Protein AF-A0A1M5NNN6-F1 (afdb_monomer_lite)

Radius of gyration: 29.21 Å; chains: 1; bounding box: 70×66×60 Å

Foldseek 3Di:
DALCVVQVKDWDFDADPNATETAIDRPPVLLLLPLDLVVLVLVLVCLVCLVVVNCPSQVVPQFSDDPVWTWGQDNQAIFTADPVNPDRPDGHHSVSVSSVSVVSSVSSVDDPPDDHDHDYPNDPPDPVVVVVVLVPDDPVVVVVVLVVLLVPQLVVLVVQLVVLVVQLVVLCCCLQAVLLQVLPVVCLQVSLLVSLVSNLVSVVSNVQSPVCSDSVNCVPPNHRDDDPVVSCVVRVVSSVVSSCSSSVCNVVGPDPPVVVVVVVVVVVVVVPD

Structure (mmCIF, N/CA/C/O backbone):
data_AF-A0A1M5NNN6-F1
#
_entry.id   AF-A0A1M5NNN6-F1
#
loop_
_atom_site.group_PDB
_atom_site.id
_atom_site.type_symbol
_atom_site.label_atom_id
_atom_site.label_alt_id
_atom_site.label_comp_id
_atom_site.label_asym_id
_atom_site.label_entity_id
_atom_site.label_seq_id
_atom_site.pdbx_PDB_ins_code
_atom_site.Cartn_x
_atom_site.Cartn_y
_atom_site.Cartn_z
_atom_site.occupancy
_atom_site.B_iso_or_equiv
_atom_site.auth_seq_id
_atom_site.auth_comp_id
_atom_site.auth_asym_id
_atom_site.auth_atom_id
_atom_site.pdbx_PDB_model_num
ATOM 1 N N . MET A 1 1 ? -38.128 14.223 13.883 1.00 54.50 1 MET A N 1
ATOM 2 C CA . MET A 1 1 ? -37.490 12.996 13.354 1.00 54.50 1 MET A CA 1
ATOM 3 C C . MET A 1 1 ? -36.000 13.297 13.308 1.00 54.50 1 MET A C 1
ATOM 5 O O . MET A 1 1 ? -35.682 14.389 12.871 1.00 54.50 1 MET A O 1
ATOM 9 N N . ASN A 1 2 ? -35.126 12.452 13.864 1.00 79.94 2 ASN A N 1
ATOM 10 C CA . ASN A 1 2 ? -33.679 12.744 13.928 1.00 79.94 2 ASN A CA 1
ATOM 11 C C . ASN A 1 2 ? -33.081 12.715 12.502 1.00 79.94 2 ASN A C 1
ATOM 13 O O . ASN A 1 2 ? -33.494 11.858 11.714 1.00 79.94 2 ASN A O 1
ATOM 17 N N . THR A 1 3 ? -32.133 13.605 12.182 1.00 84.50 3 THR A N 1
ATOM 18 C CA . THR A 1 3 ? -31.412 13.675 10.893 1.00 84.50 3 THR A CA 1
ATOM 19 C C . THR A 1 3 ? -30.941 12.306 10.397 1.00 84.50 3 THR A C 1
ATOM 21 O O . THR A 1 3 ? -31.118 11.966 9.228 1.00 84.50 3 THR A O 1
ATOM 24 N N . ILE A 1 4 ? -30.432 11.459 11.298 1.00 85.75 4 ILE A N 1
ATOM 25 C CA . ILE A 1 4 ? -29.978 10.094 10.979 1.00 85.75 4 ILE A CA 1
ATOM 26 C C . ILE A 1 4 ? -31.115 9.263 10.359 1.00 85.75 4 ILE A C 1
ATOM 28 O O . ILE A 1 4 ? -30.913 8.551 9.378 1.00 85.75 4 ILE A O 1
ATOM 32 N N . GLN A 1 5 ? -32.333 9.372 10.894 1.00 82.81 5 GLN A N 1
ATOM 33 C CA . GLN A 1 5 ? -33.504 8.663 10.368 1.00 82.81 5 GLN A CA 1
ATOM 34 C C . GLN A 1 5 ? -34.006 9.282 9.062 1.00 82.81 5 GLN A C 1
ATOM 36 O O . GLN A 1 5 ? -34.406 8.548 8.162 1.00 82.81 5 GLN A O 1
ATOM 41 N N . GLN A 1 6 ? -33.981 10.614 8.950 1.00 86.50 6 GLN A N 1
ATOM 42 C CA . GLN A 1 6 ? -34.407 11.334 7.745 1.00 86.50 6 GLN A CA 1
ATOM 43 C C . GLN A 1 6 ? -33.533 10.989 6.536 1.00 86.50 6 GLN A C 1
ATOM 45 O O . GLN A 1 6 ? -34.063 10.733 5.459 1.00 86.50 6 GLN A O 1
ATOM 50 N N . ARG A 1 7 ? -32.214 10.895 6.735 1.00 84.62 7 ARG A N 1
ATOM 51 C CA . ARG A 1 7 ? -31.244 10.526 5.693 1.00 84.62 7 ARG A CA 1
ATOM 52 C C . ARG A 1 7 ? -31.042 9.015 5.532 1.00 84.62 7 ARG A C 1
ATOM 54 O O . ARG A 1 7 ? -30.187 8.594 4.761 1.00 84.62 7 ARG A O 1
ATOM 61 N N . ASN A 1 8 ? -31.820 8.182 6.235 1.00 88.31 8 ASN A N 1
ATOM 62 C CA . ASN A 1 8 ? -31.676 6.717 6.231 1.00 88.31 8 ASN A CA 1
ATOM 63 C C . ASN A 1 8 ? -30.230 6.259 6.538 1.00 88.31 8 ASN A C 1
ATOM 65 O O . ASN A 1 8 ? -29.741 5.260 6.001 1.00 88.31 8 ASN A O 1
ATOM 69 N N . ILE A 1 9 ? -29.547 7.000 7.414 1.00 89.38 9 ILE A N 1
ATOM 70 C CA . ILE A 1 9 ? -28.195 6.690 7.861 1.00 89.38 9 ILE A CA 1
ATOM 71 C C . ILE A 1 9 ? -28.261 5.534 8.855 1.00 89.38 9 ILE A C 1
ATOM 73 O O . ILE A 1 9 ? -29.100 5.506 9.760 1.00 89.38 9 ILE A O 1
ATOM 77 N N . LYS A 1 10 ? -27.363 4.560 8.698 1.00 89.12 10 LYS A N 1
ATOM 78 C CA . LYS A 1 10 ? -27.260 3.413 9.609 1.00 89.12 10 LYS A CA 1
ATOM 79 C C . LYS A 1 10 ? -25.826 3.225 10.054 1.00 89.12 10 LYS A C 1
ATOM 81 O O . LYS A 1 10 ? -24.938 3.081 9.220 1.00 89.12 10 LYS A O 1
ATOM 86 N N . PHE A 1 11 ? -25.629 3.155 11.364 1.00 88.50 11 PHE A N 1
ATOM 87 C CA . PHE A 1 11 ? -24.367 2.746 11.962 1.00 88.50 11 PHE A CA 1
ATOM 88 C C . PHE A 1 11 ? -24.428 1.259 12.289 1.00 88.50 11 PHE A C 1
ATOM 90 O O . PHE A 1 11 ? -25.344 0.798 12.973 1.00 88.50 11 PHE A O 1
ATOM 97 N N . ILE A 1 12 ? -23.482 0.494 11.758 1.00 86.44 12 ILE A N 1
ATOM 98 C CA . ILE A 1 12 ? -23.486 -0.964 11.839 1.00 86.44 12 ILE A CA 1
ATOM 99 C C . ILE A 1 12 ? -22.129 -1.484 12.297 1.00 86.44 12 ILE A C 1
ATOM 101 O O . ILE A 1 12 ? -21.076 -0.987 11.901 1.00 86.44 12 ILE A O 1
ATOM 105 N N . ASN A 1 13 ? -22.164 -2.524 13.128 1.00 82.25 13 ASN A N 1
ATOM 106 C CA . ASN A 1 13 ? -21.000 -3.356 13.400 1.00 82.25 13 ASN A CA 1
ATOM 107 C C . ASN A 1 13 ? -21.024 -4.513 12.392 1.00 82.25 13 ASN A C 1
ATOM 109 O O . ASN A 1 13 ? -21.935 -5.341 12.425 1.00 82.25 13 ASN A O 1
ATOM 113 N N . LYS A 1 14 ? -20.052 -4.573 11.485 1.00 78.81 14 LYS A N 1
ATOM 114 C CA . LYS A 1 14 ? -19.919 -5.625 10.476 1.00 78.81 14 LYS A CA 1
ATOM 115 C C . LYS A 1 14 ? -18.807 -6.588 10.867 1.00 78.81 14 LYS A C 1
ATOM 117 O O . LYS A 1 14 ? -17.696 -6.159 11.152 1.00 78.81 14 LYS A O 1
ATOM 122 N N . ILE A 1 15 ? -19.094 -7.886 10.851 1.00 74.25 15 ILE A N 1
ATOM 123 C CA . ILE A 1 15 ? -18.091 -8.921 11.119 1.00 74.25 15 ILE A CA 1
ATOM 124 C C . ILE A 1 15 ? -17.515 -9.397 9.785 1.00 74.25 15 ILE A C 1
ATOM 126 O O . ILE A 1 15 ? -18.262 -9.882 8.936 1.00 74.25 15 ILE A O 1
ATOM 130 N N . ILE A 1 16 ? -16.205 -9.247 9.590 1.00 69.38 16 ILE A N 1
ATOM 131 C CA . ILE A 1 16 ? -15.472 -9.721 8.405 1.00 69.38 16 ILE A CA 1
ATOM 132 C C . ILE A 1 16 ? -14.237 -10.463 8.904 1.00 69.38 16 ILE A C 1
ATOM 134 O O . ILE A 1 16 ? -13.478 -9.916 9.701 1.00 69.38 16 ILE A O 1
ATOM 138 N N . ASP A 1 17 ? -14.064 -11.716 8.483 1.00 70.81 17 ASP A N 1
ATOM 139 C CA . ASP A 1 17 ? -12.932 -12.568 8.878 1.00 70.81 17 ASP A CA 1
ATOM 140 C C . ASP A 1 17 ? -12.694 -12.614 10.402 1.00 70.81 17 ASP A C 1
ATOM 142 O O . ASP A 1 17 ? -11.565 -12.550 10.883 1.00 70.81 17 ASP A O 1
ATOM 146 N N . GLY A 1 18 ? -13.781 -12.672 11.183 1.00 64.50 18 GLY A N 1
ATOM 147 C CA . GLY A 1 18 ? -13.734 -12.714 12.651 1.00 64.50 18 GLY A CA 1
ATOM 148 C C . GLY A 1 18 ? -13.434 -11.373 13.335 1.00 64.50 18 GLY A C 1
ATOM 149 O O . GLY A 1 18 ? -13.412 -11.312 14.562 1.00 64.50 18 GLY A O 1
ATOM 150 N N . LYS A 1 19 ? -13.249 -10.289 12.577 1.00 65.38 19 LYS A N 1
ATOM 151 C CA . LYS A 1 19 ? -13.020 -8.933 13.096 1.00 65.38 19 LYS A CA 1
ATOM 152 C C . LYS A 1 19 ? -14.285 -8.091 13.012 1.00 65.38 19 LYS A C 1
ATOM 154 O O . LYS A 1 19 ? -15.042 -8.204 12.051 1.00 65.38 19 LYS A O 1
ATOM 159 N N . ILE A 1 20 ? -14.494 -7.228 14.005 1.00 70.25 20 ILE A N 1
ATOM 160 C CA . ILE A 1 20 ? -15.637 -6.312 14.054 1.00 70.25 20 ILE A CA 1
ATOM 161 C C . ILE A 1 20 ? -15.217 -4.950 13.513 1.00 70.25 20 ILE A C 1
ATOM 163 O O . ILE A 1 20 ? -14.319 -4.312 14.061 1.00 70.25 20 ILE A O 1
ATOM 167 N N . TYR A 1 21 ? -15.921 -4.502 12.481 1.00 79.62 21 TYR A N 1
ATOM 168 C CA . TYR A 1 21 ? -15.755 -3.208 11.842 1.00 79.62 21 TYR A CA 1
ATOM 169 C C . TYR A 1 21 ? -16.945 -2.306 12.122 1.00 79.62 21 TYR A C 1
ATOM 171 O O . TYR A 1 21 ? -18.089 -2.707 11.925 1.00 79.62 21 TYR A O 1
ATOM 179 N N . LYS A 1 22 ? -16.681 -1.071 12.544 1.00 83.69 22 LYS A N 1
ATOM 180 C CA . LYS A 1 22 ? -17.700 -0.022 12.615 1.00 83.69 22 LYS A CA 1
ATOM 181 C C . LYS A 1 22 ? -17.819 0.636 11.249 1.00 83.69 22 LYS A C 1
ATOM 183 O O . LYS A 1 22 ? -16.820 1.093 10.705 1.00 83.69 22 LYS A O 1
ATOM 188 N N . MET A 1 23 ? -19.024 0.649 10.694 1.00 84.81 23 MET A N 1
ATOM 189 C CA . MET A 1 23 ? -19.316 1.229 9.385 1.00 84.81 23 MET A CA 1
ATOM 190 C C . MET A 1 23 ? -20.559 2.105 9.467 1.00 84.81 23 MET A C 1
ATOM 192 O O . MET A 1 23 ? -21.438 1.875 10.302 1.00 84.81 23 MET A O 1
ATOM 196 N N . ALA A 1 24 ? -20.640 3.071 8.562 1.00 85.50 24 ALA A N 1
ATOM 197 C CA . ALA A 1 24 ? -21.830 3.865 8.338 1.00 85.50 24 ALA A CA 1
ATOM 198 C C . ALA A 1 24 ? -22.346 3.618 6.913 1.00 85.50 24 ALA A C 1
ATOM 200 O O . ALA A 1 24 ? -21.584 3.307 6.006 1.00 85.50 24 ALA A O 1
ATOM 201 N N . THR A 1 25 ? -23.653 3.707 6.699 1.00 84.44 25 THR A N 1
ATOM 202 C CA . THR A 1 25 ? -24.252 3.692 5.355 1.00 84.44 25 THR A CA 1
ATOM 203 C C . THR A 1 25 ? -25.201 4.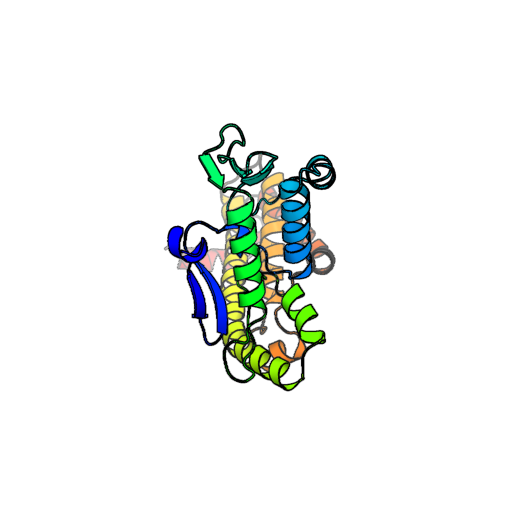868 5.205 1.00 84.44 25 THR A C 1
ATOM 205 O O . THR A 1 25 ? -25.725 5.327 6.216 1.00 84.44 25 THR A O 1
ATOM 208 N N . GLY A 1 26 ? -25.496 5.277 3.968 1.00 81.25 26 GLY A N 1
ATOM 209 C CA . GLY A 1 26 ? -26.465 6.344 3.681 1.00 81.25 26 GLY A CA 1
ATOM 210 C C . GLY A 1 26 ? -25.846 7.632 3.133 1.00 81.25 26 GLY A C 1
ATOM 211 O O . GLY A 1 26 ? -26.314 8.704 3.486 1.00 81.25 26 GLY A O 1
ATOM 212 N N . GLY A 1 27 ? -24.796 7.529 2.304 1.00 74.25 27 GLY A N 1
ATOM 213 C CA . GLY A 1 27 ? -24.221 8.690 1.606 1.00 74.25 27 GLY A CA 1
ATOM 214 C C . GLY A 1 27 ? -23.403 9.626 2.498 1.00 74.25 27 GLY A C 1
ATOM 215 O O . GLY A 1 27 ? -23.468 10.833 2.341 1.00 74.25 27 GLY A O 1
ATOM 216 N N . ILE A 1 28 ? -22.682 9.071 3.475 1.00 80.81 28 ILE A N 1
ATOM 217 C CA . ILE A 1 28 ? -21.820 9.829 4.398 1.00 80.81 28 ILE A CA 1
ATOM 218 C C . ILE A 1 28 ? -20.397 9.258 4.406 1.00 80.81 28 ILE A C 1
ATOM 220 O O . ILE A 1 28 ? -19.797 9.052 5.463 1.00 80.81 28 ILE A O 1
ATOM 224 N N . GLY A 1 29 ? -19.890 8.922 3.214 1.00 77.25 29 GLY A N 1
ATOM 225 C CA . GLY A 1 29 ? -18.593 8.261 3.035 1.00 77.25 29 GLY A CA 1
ATOM 226 C C . GLY A 1 29 ? -17.444 9.091 3.604 1.00 77.25 29 GLY A C 1
ATOM 227 O O . GLY A 1 29 ? -16.596 8.550 4.319 1.00 77.25 29 GLY A O 1
ATOM 228 N N . HIS A 1 30 ? -17.483 10.410 3.393 1.00 79.12 30 HIS A N 1
ATOM 229 C CA . HIS A 1 30 ? -16.528 11.339 3.995 1.00 79.12 30 HIS A CA 1
ATOM 230 C C . HIS A 1 30 ? -16.521 11.291 5.524 1.00 79.12 30 HIS A C 1
ATOM 232 O O . HIS A 1 30 ? -15.465 11.077 6.117 1.00 79.12 30 HIS A O 1
ATOM 238 N N . ILE A 1 31 ? -17.686 11.358 6.175 1.00 85.81 31 ILE A N 1
ATOM 239 C CA . ILE A 1 31 ? -17.782 11.283 7.643 1.00 85.81 31 ILE A CA 1
ATOM 240 C C . ILE A 1 31 ? -17.283 9.934 8.170 1.00 85.81 31 ILE A C 1
ATOM 242 O O . ILE A 1 31 ? -16.555 9.887 9.160 1.00 85.81 31 ILE A O 1
ATOM 246 N N . GLN A 1 32 ? -17.639 8.832 7.502 1.00 85.44 32 GLN A N 1
ATOM 247 C CA . GLN A 1 32 ? -17.215 7.487 7.905 1.00 85.44 32 GLN A CA 1
ATOM 248 C C . GLN A 1 32 ? -15.687 7.343 7.928 1.00 85.44 32 GLN A C 1
ATOM 250 O O . GLN A 1 32 ? -15.154 6.586 8.744 1.00 85.44 32 GLN A O 1
ATOM 255 N N . SER A 1 33 ? -14.985 8.041 7.031 1.00 82.56 33 SER A N 1
ATOM 256 C CA . SER A 1 33 ? -13.523 7.996 6.951 1.00 82.56 33 SER A CA 1
ATOM 257 C C . SER A 1 33 ? -12.829 8.666 8.141 1.00 82.56 33 SER A C 1
ATOM 259 O O . SER A 1 33 ? -11.671 8.363 8.422 1.00 82.56 33 SER A O 1
ATOM 261 N N . ILE A 1 34 ? -13.543 9.514 8.888 1.00 86.06 34 ILE A N 1
ATOM 262 C CA . ILE A 1 34 ? -13.018 10.203 10.063 1.00 86.06 34 ILE A CA 1
ATOM 263 C C . ILE A 1 34 ? -13.170 9.276 11.267 1.00 86.06 34 ILE A C 1
ATOM 265 O O . ILE A 1 34 ? -14.246 9.120 11.849 1.00 86.06 34 ILE A O 1
ATOM 269 N N . THR A 1 35 ? -12.076 8.611 11.620 1.00 83.12 35 THR A N 1
ATOM 270 C CA . THR A 1 35 ? -12.049 7.608 12.695 1.00 83.12 35 THR A CA 1
ATOM 271 C C . THR A 1 35 ? -11.446 8.135 13.991 1.00 83.12 35 THR A C 1
ATOM 273 O O . THR A 1 35 ? -11.617 7.524 15.045 1.00 83.12 35 THR A O 1
ATOM 276 N N . ASP A 1 36 ? -10.709 9.240 13.903 1.00 83.50 36 ASP A N 1
ATOM 277 C CA . ASP A 1 36 ? -10.073 9.896 15.036 1.00 83.50 36 ASP A CA 1
ATOM 278 C C . ASP A 1 36 ? -11.101 10.756 15.793 1.00 83.50 36 ASP A C 1
ATOM 280 O O . ASP A 1 36 ? -11.773 11.615 15.217 1.00 83.50 36 ASP A O 1
ATOM 284 N N . ILE A 1 37 ? -11.238 10.498 17.096 1.00 87.81 37 ILE A N 1
ATOM 285 C CA . ILE A 1 37 ? -12.202 11.183 17.963 1.00 87.81 37 ILE A CA 1
ATOM 286 C C . ILE A 1 37 ? -11.830 12.656 18.169 1.00 87.81 37 ILE A C 1
ATOM 288 O O . ILE A 1 37 ? -12.727 13.492 18.278 1.00 87.81 37 ILE A O 1
ATOM 292 N N . GLU A 1 38 ? -10.542 12.995 18.213 1.00 88.06 38 GLU A N 1
ATOM 293 C CA . GLU A 1 38 ? -10.082 14.380 18.344 1.00 88.06 38 GLU A CA 1
ATOM 294 C C . GLU A 1 38 ? -10.398 15.169 17.073 1.00 88.06 38 GLU A C 1
ATOM 296 O O . GLU A 1 38 ? -10.940 16.271 17.159 1.00 88.06 38 GLU A O 1
ATOM 301 N N . VAL A 1 39 ? -10.171 14.573 15.899 1.00 89.06 39 VAL A N 1
ATOM 302 C CA . VAL A 1 39 ? -10.530 15.183 14.606 1.00 89.06 39 VAL A CA 1
ATOM 303 C C . VAL A 1 39 ? -12.046 15.361 14.483 1.00 89.06 39 VAL A C 1
ATOM 305 O O . VAL A 1 39 ? -12.509 16.434 14.098 1.00 89.06 39 VAL A O 1
ATOM 308 N N . LEU A 1 40 ? -12.840 14.359 14.882 1.00 90.75 40 LEU A N 1
ATOM 309 C CA . LEU A 1 40 ? -14.302 14.484 14.929 1.00 90.75 40 LEU A CA 1
ATOM 310 C C . LEU A 1 40 ? -14.753 15.629 15.836 1.00 90.75 40 LEU A C 1
ATOM 312 O O . LEU A 1 40 ? -15.631 16.396 15.452 1.00 90.75 40 LEU A O 1
ATOM 316 N N . ASN A 1 41 ? -14.160 15.763 17.024 1.00 93.88 41 ASN A N 1
ATOM 317 C CA . ASN A 1 41 ? -14.486 16.864 17.927 1.00 93.88 41 ASN A CA 1
ATOM 318 C C . ASN A 1 41 ? -14.080 18.221 17.334 1.00 93.88 41 ASN A C 1
ATOM 320 O O . ASN A 1 41 ? -14.889 19.141 17.392 1.00 93.88 41 ASN A O 1
ATOM 324 N N . LYS A 1 42 ? -12.913 18.328 16.676 1.00 93.88 42 LYS A N 1
ATOM 325 C CA . LYS A 1 42 ? -12.501 19.548 15.955 1.00 93.88 42 LYS A CA 1
ATOM 326 C C . LYS A 1 42 ? -13.556 19.962 14.926 1.00 93.88 42 LYS A C 1
ATOM 328 O O . LYS A 1 42 ? -13.950 21.124 14.892 1.00 93.88 42 LYS A O 1
ATOM 333 N N . PHE A 1 43 ? -14.050 19.025 14.117 1.00 93.69 43 PHE A N 1
ATOM 334 C CA . PHE A 1 43 ? -15.084 19.331 13.125 1.00 93.69 43 PHE A CA 1
ATOM 335 C C . PHE A 1 43 ? -16.442 19.650 13.754 1.00 93.69 43 PHE A C 1
ATOM 337 O O . PHE A 1 43 ? -17.125 20.558 13.290 1.00 93.69 43 PHE A O 1
ATOM 344 N N . ILE A 1 44 ? -16.835 18.969 14.835 1.00 95.25 44 ILE A N 1
ATOM 345 C CA . ILE A 1 44 ? -18.059 19.309 15.582 1.00 95.25 44 ILE A CA 1
ATOM 346 C C . ILE A 1 44 ? -17.981 20.741 16.124 1.00 95.25 44 ILE A C 1
ATOM 348 O O . ILE A 1 44 ? -18.971 21.476 16.043 1.00 95.25 44 ILE A O 1
ATOM 352 N N . ASP A 1 45 ? -16.828 21.141 16.656 1.00 95.38 45 ASP A N 1
ATOM 353 C CA . ASP A 1 45 ? -16.603 22.484 17.186 1.00 95.38 45 ASP A CA 1
ATOM 354 C C . ASP A 1 45 ? -16.635 23.525 16.065 1.00 95.38 45 ASP A C 1
ATOM 356 O O . ASP A 1 45 ? -17.393 24.486 16.169 1.00 95.38 45 ASP A O 1
ATOM 360 N N . MET A 1 46 ? -15.930 23.277 14.958 1.00 93.94 46 MET A N 1
ATOM 361 C CA . MET A 1 46 ? -15.919 24.136 13.765 1.00 93.94 46 MET A CA 1
ATOM 362 C C . MET A 1 46 ? -17.318 24.338 13.165 1.00 93.94 46 MET A C 1
ATOM 364 O O . MET A 1 46 ? -17.714 25.444 12.801 1.00 93.94 46 MET A O 1
ATOM 368 N N . VAL A 1 47 ? -18.120 23.278 13.086 1.00 95.25 47 VAL A N 1
ATOM 369 C CA . VAL A 1 47 ? -19.508 23.380 12.615 1.00 95.25 47 VAL A CA 1
ATOM 370 C C . VAL A 1 47 ? -20.360 24.138 13.635 1.00 95.25 47 VAL A C 1
ATOM 372 O O . VAL A 1 47 ? -21.239 24.910 13.264 1.00 95.25 47 VAL A O 1
ATOM 375 N N . THR A 1 48 ? -20.097 23.964 14.932 1.00 96.31 48 THR A N 1
ATOM 376 C CA . THR A 1 48 ? -20.820 24.671 15.997 1.00 96.31 48 THR A CA 1
ATOM 377 C C . THR A 1 48 ? -20.534 26.170 15.997 1.00 96.31 48 THR A C 1
ATOM 379 O O . THR A 1 48 ? -21.476 26.949 16.131 1.00 96.31 48 THR A O 1
ATOM 382 N N . THR A 1 49 ? -19.278 26.589 15.833 1.00 94.88 49 THR A N 1
ATOM 383 C CA . THR A 1 49 ? -18.905 28.007 15.697 1.00 94.88 49 THR A CA 1
ATOM 384 C C . THR A 1 49 ? -19.549 28.616 14.457 1.00 94.88 49 THR A C 1
ATOM 386 O O . THR A 1 49 ? -20.205 29.652 14.568 1.00 94.88 49 THR A O 1
ATOM 389 N N . THR A 1 50 ? -19.512 27.899 13.331 1.00 94.75 50 THR A N 1
ATOM 390 C CA . THR A 1 50 ? -20.145 28.328 12.072 1.00 94.75 50 THR A CA 1
ATOM 391 C C . THR A 1 50 ? -21.659 28.520 12.227 1.00 94.75 50 THR A C 1
ATOM 393 O O . THR A 1 50 ? -22.195 29.549 11.820 1.00 94.75 50 THR A O 1
ATOM 396 N N . ILE A 1 51 ? -22.364 27.585 12.882 1.00 95.38 51 ILE A N 1
ATOM 397 C CA . ILE A 1 51 ? -23.806 27.712 13.188 1.00 95.38 51 ILE A CA 1
ATOM 398 C C . ILE A 1 51 ? -24.094 28.960 14.033 1.00 95.38 51 ILE A C 1
ATOM 400 O O . ILE A 1 51 ? -25.131 29.600 13.860 1.00 95.38 51 ILE A O 1
ATOM 404 N N . ASN A 1 52 ? -23.183 29.316 14.940 1.00 95.69 52 ASN A N 1
ATOM 405 C CA . ASN A 1 52 ? -23.312 30.493 15.798 1.00 95.69 52 ASN A CA 1
ATOM 406 C C . ASN A 1 52 ? -22.942 31.811 15.089 1.00 95.69 52 ASN A C 1
ATOM 408 O O . ASN A 1 52 ? -23.015 32.869 15.714 1.00 95.69 52 ASN A O 1
ATOM 412 N N . GLY A 1 53 ? -22.573 31.763 13.805 1.00 93.12 53 GLY A N 1
ATOM 413 C CA . GLY A 1 53 ? -22.195 32.928 13.003 1.00 93.12 53 GLY A CA 1
ATOM 414 C C . GLY A 1 53 ? -20.734 33.355 13.151 1.00 93.12 53 GLY A C 1
ATOM 415 O O . GLY A 1 53 ? -20.390 34.458 12.731 1.00 93.12 53 GLY A O 1
ATOM 416 N N . ASP A 1 54 ? -19.886 32.514 13.750 1.00 93.88 54 ASP A N 1
ATOM 417 C CA . ASP A 1 54 ? -18.437 32.707 13.787 1.00 93.88 54 ASP A CA 1
ATOM 418 C C . ASP A 1 54 ? -17.775 31.866 12.690 1.00 93.88 54 ASP A C 1
ATOM 420 O O . ASP A 1 54 ? -17.749 30.636 12.754 1.00 93.88 54 ASP A O 1
ATOM 424 N N . PHE A 1 55 ? -17.250 32.551 11.676 1.00 93.25 55 PHE A N 1
ATOM 425 C CA . PHE A 1 55 ? -16.663 31.933 10.489 1.00 93.25 55 PHE A CA 1
ATOM 426 C C . PHE A 1 55 ? -15.136 31.828 10.548 1.00 93.25 55 PHE A C 1
ATOM 428 O O . PHE A 1 55 ? -14.532 31.292 9.623 1.00 93.25 55 PHE A O 1
ATOM 435 N N . THR A 1 56 ? -14.498 32.282 11.631 1.00 90.31 56 THR A N 1
ATOM 436 C CA . THR A 1 56 ? -13.028 32.294 11.751 1.00 90.31 56 THR A CA 1
ATOM 437 C C . THR A 1 56 ? -12.412 30.915 11.514 1.00 90.31 56 THR A C 1
ATOM 439 O O . THR A 1 56 ? -11.436 30.781 10.784 1.00 90.31 56 THR A O 1
ATOM 442 N N . SER A 1 57 ? -13.037 29.865 12.050 1.00 83.19 57 SER A N 1
ATOM 443 C CA . SER A 1 57 ? -12.552 28.490 11.918 1.00 83.19 57 SER A CA 1
ATOM 444 C C . SER A 1 57 ? -12.614 27.939 10.491 1.00 83.19 57 SER A C 1
ATOM 446 O O . SER A 1 57 ? -11.810 27.079 10.149 1.00 83.19 57 SER A O 1
ATOM 448 N N . ILE A 1 58 ? -13.556 28.415 9.668 1.00 88.94 58 ILE A N 1
ATOM 449 C CA . ILE A 1 58 ? -13.701 27.970 8.272 1.00 88.94 58 ILE A CA 1
ATOM 450 C C . ILE A 1 58 ? -12.939 28.870 7.294 1.00 88.94 58 ILE A C 1
ATOM 452 O O . ILE A 1 58 ? -12.672 28.460 6.172 1.00 88.94 58 ILE A O 1
ATOM 456 N N . GLU A 1 59 ? -12.556 30.082 7.701 1.00 85.75 59 GLU A N 1
ATOM 457 C CA . GLU A 1 59 ? -11.637 30.922 6.924 1.00 85.75 59 GLU A CA 1
ATOM 458 C C . GLU A 1 59 ? -10.203 30.372 6.951 1.00 85.75 59 GLU A C 1
ATOM 460 O O . GLU A 1 59 ? -9.472 30.521 5.972 1.00 85.75 59 GLU A O 1
ATOM 465 N N . GLU A 1 60 ? -9.803 29.726 8.052 1.00 85.00 60 GLU A N 1
ATOM 466 C CA . GLU A 1 60 ? -8.478 29.109 8.184 1.00 85.00 60 GLU A CA 1
ATOM 467 C C . GLU A 1 60 ? -8.370 27.758 7.460 1.00 85.00 60 GLU A C 1
ATOM 469 O O . GLU A 1 60 ? -7.384 27.521 6.761 1.00 85.00 60 GLU A O 1
ATOM 474 N N . ASP A 1 61 ? -9.350 26.865 7.646 1.00 86.88 61 ASP A N 1
ATOM 475 C CA . ASP A 1 61 ? -9.302 25.480 7.154 1.00 86.88 61 ASP A CA 1
ATOM 476 C C . ASP A 1 61 ? -10.723 24.888 7.011 1.00 86.88 61 ASP A C 1
ATOM 478 O O . ASP A 1 61 ? -11.199 24.202 7.919 1.00 86.88 61 ASP A O 1
ATOM 482 N N . PRO A 1 62 ? -11.443 25.166 5.904 1.00 88.62 62 PRO A N 1
ATOM 483 C CA . PRO A 1 62 ? -12.811 24.681 5.693 1.00 88.62 62 PRO A CA 1
ATOM 484 C C . PRO A 1 62 ? -12.881 23.226 5.205 1.00 88.62 62 PRO A C 1
ATOM 486 O O . PRO A 1 62 ? -13.982 22.715 4.986 1.00 88.62 62 PRO A O 1
ATOM 489 N N . ASP A 1 63 ? -11.740 22.577 4.960 1.00 89.75 63 ASP A N 1
ATOM 490 C CA . ASP A 1 63 ? -11.673 21.285 4.280 1.00 89.75 63 ASP A CA 1
ATOM 491 C C . ASP A 1 63 ? -12.079 20.128 5.209 1.00 89.75 63 ASP A C 1
ATOM 493 O O . ASP A 1 63 ? -11.471 19.872 6.251 1.00 89.75 63 ASP A O 1
ATOM 497 N N . VAL A 1 64 ? -13.124 19.405 4.807 1.00 88.38 64 VAL A N 1
ATOM 498 C CA . VAL A 1 64 ? -13.604 18.169 5.449 1.00 88.38 64 VAL A CA 1
ATOM 499 C C . VAL A 1 64 ? -13.653 17.005 4.459 1.00 88.38 64 VAL A C 1
ATOM 501 O O . VAL A 1 64 ? -14.408 16.043 4.639 1.00 88.38 64 VAL A O 1
ATOM 504 N N . SER A 1 65 ? -12.852 17.095 3.399 1.00 85.81 65 SER A N 1
ATOM 505 C CA . SER A 1 65 ? -12.763 16.102 2.339 1.00 85.81 65 SER A CA 1
ATOM 506 C C . SER A 1 65 ? -12.220 14.769 2.841 1.00 85.81 65 SER A C 1
ATOM 508 O O . SER A 1 65 ? -11.550 14.645 3.868 1.00 85.81 65 SER A O 1
ATOM 510 N N . SER A 1 66 ? -12.493 13.736 2.059 1.00 80.88 66 SER A N 1
ATOM 511 C CA . SER A 1 66 ? -11.983 12.387 2.264 1.00 80.88 66 SER A CA 1
ATOM 512 C C . SER A 1 66 ? -11.541 11.784 0.936 1.00 80.88 66 SER A C 1
ATOM 514 O O . SER A 1 66 ? -11.794 12.337 -0.129 1.00 80.88 66 SER A O 1
ATOM 516 N N . ASN A 1 67 ? -10.991 10.571 0.979 1.00 74.00 67 ASN A N 1
ATOM 517 C CA . ASN A 1 67 ? -10.698 9.805 -0.235 1.00 74.00 67 ASN A CA 1
ATOM 518 C C . ASN A 1 67 ? -11.949 9.446 -1.064 1.00 74.00 67 ASN A C 1
ATOM 520 O O . ASN A 1 67 ? -11.804 8.945 -2.176 1.00 74.00 67 ASN A O 1
ATOM 524 N N . TYR A 1 68 ? -13.156 9.630 -0.520 1.00 72.44 68 TYR A N 1
ATOM 525 C CA . TYR A 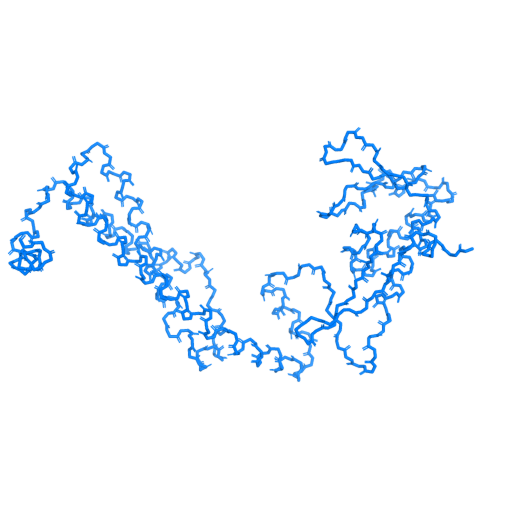1 68 ? -14.409 9.300 -1.199 1.00 72.44 68 TYR A CA 1
ATOM 526 C C . TYR A 1 68 ? -15.063 10.512 -1.857 1.00 72.44 68 TYR A C 1
ATOM 528 O O . TYR A 1 68 ? -15.676 10.365 -2.909 1.00 72.44 68 TYR A O 1
ATOM 536 N N . GLU A 1 69 ? -14.975 11.680 -1.222 1.00 82.00 69 GLU A N 1
ATOM 537 C CA . GLU A 1 69 ? -15.749 12.876 -1.565 1.00 82.00 69 GLU A CA 1
ATOM 538 C C . GLU A 1 69 ? -14.954 14.127 -1.173 1.00 82.00 69 GLU A C 1
ATOM 540 O O . GLU A 1 69 ? -14.332 14.156 -0.104 1.00 82.00 69 GLU A O 1
ATOM 545 N N . VAL A 1 70 ? -15.013 15.156 -2.021 1.00 88.50 70 VAL A N 1
ATOM 546 C CA . VAL A 1 70 ? -14.479 16.494 -1.740 1.00 88.50 70 VAL A CA 1
ATOM 547 C C . VAL A 1 70 ? -15.585 17.315 -1.085 1.00 88.50 70 VAL A C 1
ATOM 549 O O . VAL A 1 70 ? -16.666 17.453 -1.659 1.00 88.50 70 VAL A O 1
ATOM 552 N N . ALA A 1 71 ? -15.341 17.824 0.120 1.00 90.50 71 ALA A N 1
ATOM 553 C CA . ALA A 1 71 ? -16.360 18.496 0.916 1.00 90.50 71 ALA A CA 1
ATOM 554 C C . ALA A 1 71 ? -15.775 19.664 1.717 1.00 90.50 71 ALA A C 1
ATOM 556 O O . ALA A 1 71 ? -14.732 19.526 2.356 1.00 90.50 71 ALA A O 1
ATOM 557 N N . PHE A 1 72 ? -16.484 20.793 1.726 1.00 92.88 72 PHE A N 1
ATOM 558 C CA . PHE A 1 72 ? -16.073 22.006 2.436 1.00 92.88 72 PHE A CA 1
ATOM 559 C C . PHE A 1 72 ? -17.178 22.513 3.361 1.00 92.88 72 PHE A C 1
ATOM 561 O O . PHE A 1 72 ? -18.354 22.518 2.989 1.00 92.88 72 PHE A O 1
ATOM 568 N N . ILE A 1 73 ? -16.807 22.977 4.555 1.00 93.31 73 ILE A N 1
ATOM 569 C CA . ILE A 1 73 ? -17.723 23.693 5.448 1.00 93.31 73 ILE A CA 1
ATOM 570 C C . ILE A 1 73 ? -17.840 25.141 4.960 1.00 93.31 73 ILE A C 1
ATOM 572 O O . ILE A 1 73 ? -16.853 25.873 4.916 1.00 93.31 73 ILE A O 1
ATOM 576 N N . THR A 1 74 ? -19.058 25.575 4.638 1.00 93.44 74 THR A N 1
ATOM 577 C CA . THR A 1 74 ? -19.371 26.953 4.237 1.00 93.44 74 THR A CA 1
ATOM 578 C C . THR A 1 74 ? -20.454 27.549 5.143 1.00 93.44 74 THR A C 1
ATOM 580 O O . THR A 1 74 ? -21.130 26.821 5.879 1.00 93.44 74 THR A O 1
ATOM 583 N N . PRO A 1 75 ? -20.690 28.875 5.099 1.00 92.81 75 PRO A N 1
ATOM 584 C CA . PRO A 1 75 ? -21.789 29.493 5.844 1.00 92.81 75 PRO A CA 1
ATOM 585 C C . PRO A 1 75 ? -23.177 28.925 5.502 1.00 92.81 75 PRO A C 1
ATOM 587 O O . PRO A 1 75 ? -24.107 29.060 6.296 1.00 92.81 75 PRO A O 1
ATOM 590 N N . ASN A 1 76 ? -23.330 28.295 4.332 1.00 90.31 76 ASN A N 1
ATOM 591 C CA . ASN A 1 76 ? -24.603 27.758 3.852 1.00 90.31 76 ASN A CA 1
ATOM 592 C C . ASN A 1 76 ? -24.828 26.287 4.242 1.00 90.31 76 ASN A C 1
ATOM 594 O O . ASN A 1 76 ? -25.964 25.812 4.204 1.00 90.31 76 ASN A O 1
ATOM 598 N N . GLY A 1 77 ? -23.772 25.553 4.600 1.00 93.06 77 GLY A N 1
ATOM 599 C CA . GLY A 1 77 ? -23.818 24.103 4.775 1.00 93.06 77 GLY A CA 1
ATOM 600 C C . GLY A 1 77 ? -22.480 23.444 4.469 1.00 93.06 77 GLY A C 1
ATOM 601 O O . GLY A 1 77 ? -21.455 24.104 4.355 1.00 93.06 77 GLY A O 1
ATOM 602 N N . ILE A 1 78 ? -22.501 22.124 4.337 1.00 94.12 78 ILE A N 1
ATOM 603 C CA . ILE A 1 78 ? -21.394 21.362 3.768 1.00 94.12 78 ILE A CA 1
ATOM 604 C C . ILE A 1 78 ? -21.646 21.227 2.282 1.00 94.12 78 ILE A C 1
ATOM 606 O O . ILE A 1 78 ? -22.616 20.579 1.881 1.00 94.12 78 ILE A O 1
ATOM 610 N N . GLU A 1 79 ? -20.788 21.848 1.490 1.00 94.19 79 GLU A N 1
ATOM 611 C CA . GLU A 1 79 ? -20.823 21.759 0.037 1.00 94.19 79 GLU A CA 1
ATOM 612 C C . GLU A 1 79 ? -20.006 20.546 -0.394 1.00 94.19 79 GLU A C 1
ATOM 614 O O . GLU A 1 79 ? -18.792 20.503 -0.189 1.00 94.19 79 GLU A O 1
ATOM 619 N N . ILE A 1 80 ? -20.685 19.552 -0.967 1.00 90.94 80 ILE A N 1
ATOM 620 C CA . ILE A 1 80 ? -20.041 18.397 -1.590 1.00 90.94 80 ILE A CA 1
ATOM 621 C C . ILE A 1 80 ? -19.811 18.745 -3.053 1.00 90.94 80 ILE A C 1
ATOM 623 O O . ILE A 1 80 ? -20.754 19.107 -3.760 1.00 90.94 80 ILE A O 1
ATOM 627 N N . MET A 1 81 ? -18.564 18.641 -3.495 1.00 90.44 81 MET A N 1
ATOM 628 C CA . MET A 1 81 ? -18.135 19.019 -4.837 1.00 90.44 81 MET A CA 1
ATOM 629 C C . MET A 1 81 ? -18.019 17.796 -5.755 1.00 90.44 81 MET A C 1
ATOM 631 O O . MET A 1 81 ? -17.840 16.666 -5.293 1.00 90.44 81 MET A O 1
ATOM 635 N N . ASP A 1 82 ? -18.109 18.018 -7.066 1.00 86.75 82 ASP A N 1
ATOM 636 C CA . ASP A 1 82 ? -17.736 17.014 -8.065 1.00 86.75 82 ASP A CA 1
ATOM 637 C C . ASP A 1 82 ? -16.218 16.736 -8.082 1.00 86.75 82 ASP A C 1
ATOM 639 O O . ASP A 1 82 ? -15.421 17.419 -7.440 1.00 86.75 82 ASP A O 1
ATOM 643 N N . GLU A 1 83 ? -15.802 15.711 -8.834 1.00 81.69 83 GLU A N 1
ATOM 644 C CA . GLU A 1 83 ? -14.396 15.275 -8.913 1.00 81.69 83 GLU A CA 1
ATOM 645 C C . GLU A 1 83 ? -13.435 16.370 -9.417 1.00 81.69 83 GLU A C 1
ATOM 647 O O . GLU A 1 83 ? -12.239 16.312 -9.135 1.00 81.69 83 GLU A O 1
ATOM 652 N N . ASN A 1 84 ? -13.947 17.367 -10.148 1.00 86.88 84 ASN A N 1
ATOM 653 C CA . ASN A 1 84 ? -13.158 18.480 -10.683 1.00 86.88 84 ASN A CA 1
ATOM 654 C C . ASN A 1 84 ? -13.163 19.711 -9.764 1.00 86.88 84 ASN A C 1
ATOM 656 O O . ASN A 1 84 ? -12.454 20.675 -10.048 1.00 86.88 84 ASN A O 1
ATOM 660 N N . VAL A 1 85 ? -13.926 19.681 -8.666 1.00 86.69 85 VAL A N 1
ATOM 661 C CA . VAL A 1 85 ? -14.109 20.805 -7.735 1.00 86.69 85 VAL A CA 1
ATOM 662 C C . VAL A 1 85 ? -14.680 22.046 -8.438 1.00 86.69 85 VAL A C 1
ATOM 664 O O . VAL A 1 85 ? -14.339 23.184 -8.119 1.00 86.69 85 VAL A O 1
ATOM 667 N N . GLU A 1 86 ? -15.548 21.834 -9.429 1.00 89.00 86 GLU A N 1
ATOM 668 C CA . GLU A 1 86 ? -16.165 22.911 -10.215 1.00 89.00 86 GLU A CA 1
ATOM 669 C C . GLU A 1 86 ? -17.630 23.142 -9.837 1.00 89.00 86 GLU A C 1
ATOM 671 O O . GLU A 1 86 ? -18.121 24.267 -9.941 1.00 89.00 86 GLU A O 1
ATOM 676 N N . ASN A 1 87 ? -18.333 22.094 -9.394 1.00 90.94 87 ASN A N 1
ATOM 677 C CA . ASN A 1 87 ? -19.768 22.153 -9.122 1.00 90.94 87 ASN A CA 1
ATOM 678 C C . ASN A 1 87 ? -20.122 21.559 -7.758 1.00 90.94 87 ASN A C 1
ATOM 680 O O . ASN A 1 87 ? -19.670 20.467 -7.415 1.00 90.94 87 ASN A O 1
ATOM 684 N N . VAL A 1 88 ? -21.020 22.233 -7.033 1.00 92.62 88 VAL A N 1
ATOM 685 C CA . VAL A 1 88 ? -21.667 21.682 -5.833 1.00 92.62 88 VAL A CA 1
ATOM 686 C C . VAL A 1 88 ? -22.719 20.663 -6.271 1.00 92.62 88 VAL A C 1
ATOM 688 O O . VAL A 1 88 ? -23.693 21.016 -6.941 1.00 92.62 88 VAL A O 1
ATOM 691 N N . ILE A 1 89 ? -22.525 19.401 -5.898 1.00 91.88 89 ILE A N 1
ATOM 692 C CA . ILE A 1 89 ? -23.415 18.284 -6.242 1.00 91.88 89 ILE A CA 1
ATOM 693 C C . ILE A 1 89 ? -24.409 17.945 -5.128 1.00 91.88 89 ILE A C 1
ATOM 695 O O . ILE A 1 89 ? -25.472 17.395 -5.414 1.00 91.88 89 ILE A O 1
ATOM 699 N N . ASP A 1 90 ? -24.093 18.289 -3.879 1.00 90.19 90 ASP A N 1
ATOM 700 C CA . ASP A 1 90 ? -25.000 18.165 -2.736 1.00 90.19 90 ASP A CA 1
ATOM 701 C C . ASP A 1 90 ? -24.680 19.229 -1.674 1.00 90.19 90 ASP A C 1
ATOM 703 O O . ASP A 1 90 ? -23.555 19.728 -1.585 1.00 90.19 90 ASP A O 1
ATOM 707 N N . LEU A 1 91 ? -25.683 19.574 -0.867 1.00 92.19 91 LEU A N 1
ATOM 708 C CA . LEU A 1 91 ? -25.568 20.524 0.236 1.00 92.19 91 LEU A CA 1
ATOM 709 C C . LEU A 1 91 ? -26.183 19.919 1.499 1.00 92.19 91 LEU A C 1
ATOM 711 O O . LEU A 1 91 ? -27.394 19.690 1.580 1.00 92.19 91 LEU A O 1
ATOM 715 N N . ILE A 1 92 ? -25.359 19.711 2.524 1.00 92.19 92 ILE A N 1
ATOM 716 C CA . ILE A 1 92 ? -25.824 19.232 3.831 1.00 92.19 92 ILE A CA 1
ATOM 717 C C . ILE A 1 92 ? -25.956 20.428 4.782 1.00 92.19 92 ILE A C 1
ATOM 719 O O . ILE A 1 92 ? -24.957 21.085 5.063 1.00 92.19 92 ILE A O 1
ATOM 723 N N . PRO A 1 93 ? -27.145 20.719 5.339 1.00 95.25 93 PRO A N 1
ATOM 724 C CA . PRO A 1 93 ? -27.288 21.779 6.333 1.00 95.25 93 PRO A CA 1
ATOM 725 C C . PRO A 1 93 ? -26.358 21.570 7.536 1.00 95.25 93 PRO A C 1
ATOM 727 O O . PRO A 1 93 ? -26.222 20.452 8.034 1.00 95.25 93 PRO A O 1
ATOM 730 N N . LEU A 1 94 ? -25.767 22.650 8.059 1.00 94.69 94 LEU A N 1
ATOM 731 C CA . LEU A 1 94 ? -24.790 22.578 9.160 1.00 94.69 94 LEU A CA 1
ATOM 732 C C . LEU A 1 94 ? -25.322 21.817 10.384 1.00 94.69 94 LEU A C 1
ATOM 734 O O . LEU A 1 94 ? -24.618 20.999 10.975 1.00 94.69 94 LEU A O 1
ATOM 738 N N . GLN A 1 95 ? -26.586 22.056 10.743 1.00 95.00 95 GLN A N 1
ATOM 739 C CA . GLN A 1 95 ? -27.231 21.381 11.868 1.00 95.00 95 GLN A CA 1
ATOM 740 C C . GLN A 1 95 ? -27.354 19.867 11.634 1.00 95.00 95 GLN A C 1
ATOM 742 O O . GLN A 1 95 ? -27.096 19.081 12.544 1.00 95.00 95 GLN A O 1
ATOM 747 N N . GLU A 1 96 ? -27.692 19.456 10.410 1.00 94.00 96 GLU A N 1
ATOM 748 C CA . GLU A 1 96 ? -27.773 18.044 10.036 1.00 94.00 96 GLU A CA 1
ATOM 749 C C . GLU A 1 96 ? -26.390 17.390 10.085 1.00 94.00 96 GLU A C 1
ATOM 751 O O . GLU A 1 96 ? -26.216 16.336 10.697 1.00 94.00 96 GLU A O 1
ATOM 756 N N . PHE A 1 97 ? -25.383 18.040 9.503 1.00 93.75 97 PHE A N 1
ATOM 757 C CA . PHE A 1 97 ? -24.013 17.536 9.498 1.00 93.75 97 PHE A CA 1
ATOM 758 C C . PHE A 1 97 ? -23.455 17.361 10.915 1.00 93.75 97 PHE A C 1
ATOM 760 O O . PHE A 1 97 ? -22.896 16.312 11.241 1.00 93.75 97 PHE A O 1
ATOM 767 N N . LYS A 1 98 ? -23.697 18.336 11.800 1.00 95.00 98 LYS A N 1
ATOM 768 C CA . LYS A 1 98 ? -23.346 18.251 13.223 1.00 95.00 98 LYS A CA 1
ATOM 769 C C . LYS A 1 98 ? -23.980 17.039 13.903 1.00 95.00 98 LYS A C 1
ATOM 771 O O . LYS A 1 98 ? -23.302 16.329 14.644 1.00 95.00 98 LYS A O 1
ATOM 776 N N . GLU A 1 99 ? -25.266 16.787 13.667 1.00 95.00 99 GLU A N 1
ATOM 777 C CA . GLU A 1 99 ? -25.963 15.629 14.241 1.00 95.00 99 GLU A CA 1
ATOM 778 C C . GLU A 1 99 ? -25.374 14.300 13.752 1.00 95.00 99 GLU A C 1
ATOM 780 O O . GLU A 1 99 ? -25.249 13.357 14.539 1.00 95.00 99 GLU A O 1
ATOM 785 N N . ILE A 1 100 ? -24.958 14.228 12.485 1.00 94.19 100 ILE A N 1
ATOM 786 C CA . ILE A 1 100 ? -24.317 13.035 11.922 1.00 94.19 100 ILE A CA 1
ATOM 787 C C . ILE A 1 100 ? -22.925 12.824 12.528 1.00 94.19 100 ILE A C 1
ATOM 789 O O . ILE A 1 100 ? -22.622 11.702 12.937 1.00 94.19 100 ILE A O 1
ATOM 793 N N . LEU A 1 101 ? -22.106 13.877 12.645 1.00 94.19 101 LEU A N 1
ATOM 794 C CA . LEU A 1 101 ? -20.782 13.813 13.277 1.00 94.19 101 LEU A CA 1
ATOM 795 C C . LEU A 1 101 ? -20.870 13.334 14.731 1.00 94.19 101 LEU A C 1
ATOM 797 O O . LEU A 1 101 ? -20.133 12.433 15.132 1.00 94.19 101 LEU A O 1
ATOM 801 N N . ILE A 1 102 ? -21.805 13.892 15.508 1.00 94.75 102 ILE A N 1
ATOM 802 C CA . ILE A 1 102 ? -22.054 13.475 16.895 1.00 94.75 102 ILE A CA 1
ATOM 803 C C . ILE A 1 102 ? -22.490 12.010 16.934 1.00 94.75 102 ILE A C 1
ATOM 805 O O . ILE A 1 102 ? -21.920 11.223 17.687 1.00 94.75 102 ILE A O 1
ATOM 809 N N . GLY A 1 103 ? -23.455 11.621 16.096 1.00 92.88 103 GLY A N 1
ATOM 810 C CA . GLY A 1 103 ? -23.932 10.242 16.032 1.00 92.88 103 GLY A CA 1
ATOM 811 C C . GLY A 1 103 ? -22.826 9.247 15.680 1.00 92.88 103 GLY A C 1
ATOM 812 O O . GLY A 1 103 ? -22.746 8.176 16.284 1.00 92.88 103 GLY A O 1
ATOM 813 N N . TRP A 1 104 ? -21.952 9.605 14.739 1.00 92.69 104 TRP A N 1
ATOM 814 C CA . TRP A 1 104 ? -20.819 8.776 14.343 1.00 92.69 104 TRP A CA 1
ATOM 815 C C . TRP A 1 104 ? -19.775 8.666 15.455 1.00 92.69 104 TRP A C 1
ATOM 817 O O . TRP A 1 104 ? -19.388 7.553 15.812 1.00 92.69 104 TRP A O 1
ATOM 827 N N . ARG A 1 105 ? -19.383 9.786 16.072 1.00 92.19 105 ARG A N 1
ATOM 828 C CA . ARG A 1 105 ? -18.480 9.810 17.233 1.00 92.19 105 ARG A CA 1
ATOM 829 C C . ARG A 1 105 ? -19.010 8.939 18.368 1.00 92.19 105 ARG A C 1
ATOM 831 O O . ARG A 1 105 ? -18.291 8.085 18.883 1.00 92.19 105 ARG A O 1
ATOM 838 N N . ASP A 1 106 ? -20.270 9.127 18.739 1.00 92.25 106 ASP A N 1
ATOM 839 C CA . ASP A 1 106 ? -20.897 8.378 19.824 1.00 92.25 106 ASP A CA 1
ATOM 840 C C . ASP A 1 106 ? -20.949 6.884 19.471 1.00 92.25 106 ASP A C 1
ATOM 842 O O . ASP A 1 106 ? -20.631 6.031 20.301 1.00 92.25 106 ASP A O 1
ATOM 846 N N . PHE A 1 107 ? -21.237 6.542 18.211 1.00 89.81 107 PHE A N 1
ATOM 847 C CA . PHE A 1 107 ? -21.156 5.164 17.741 1.00 89.81 107 PHE A CA 1
ATOM 848 C C . PHE A 1 107 ? -19.733 4.597 17.803 1.00 89.81 107 PHE A C 1
ATOM 850 O O . PHE A 1 107 ? -19.575 3.448 18.218 1.00 89.81 107 PHE A O 1
ATOM 857 N N . LEU A 1 108 ? -18.695 5.355 17.448 1.00 85.38 108 LEU A N 1
ATOM 858 C CA . LEU A 1 108 ? -17.300 4.923 17.582 1.00 85.38 108 LEU A CA 1
ATOM 859 C C . LEU A 1 108 ? -16.920 4.648 19.042 1.00 85.38 108 LEU A C 1
ATOM 861 O O . LEU A 1 108 ? -16.244 3.654 19.313 1.00 85.38 108 LEU A O 1
ATOM 865 N N . LEU A 1 109 ? -17.425 5.457 19.976 1.00 84.94 109 LEU A N 1
ATOM 866 C CA . LEU A 1 109 ? -17.202 5.303 21.417 1.00 84.94 109 LEU A CA 1
ATOM 867 C C . LEU A 1 109 ? -17.986 4.134 22.039 1.00 84.94 109 LEU A C 1
ATOM 869 O O . LEU A 1 109 ? -17.637 3.667 23.125 1.00 84.94 109 LEU A O 1
ATOM 873 N N . THR A 1 110 ? -19.024 3.620 21.369 1.00 82.25 110 THR A N 1
ATOM 874 C CA . THR A 1 110 ? -19.764 2.449 21.868 1.00 82.25 110 THR A CA 1
ATOM 875 C C . THR A 1 110 ? -18.973 1.144 21.666 1.00 82.25 110 THR A C 1
ATOM 877 O O . THR A 1 110 ? -18.553 0.841 20.544 1.00 82.25 110 THR A O 1
ATOM 880 N N . PRO A 1 111 ? -18.805 0.298 22.702 1.00 67.81 111 PRO A N 1
ATOM 881 C CA . PRO A 1 111 ? -18.193 -1.022 22.545 1.00 67.81 111 PRO A CA 1
ATOM 882 C C . PRO A 1 111 ? -18.993 -1.922 21.590 1.00 67.81 111 PRO A C 1
ATOM 884 O O . PRO A 1 111 ? -20.221 -1.813 21.535 1.00 67.81 111 PRO A O 1
ATOM 887 N N . PRO A 1 112 ? -18.368 -2.898 20.908 1.00 53.34 112 PRO A N 1
ATOM 888 C CA . PRO A 1 112 ? -19.095 -3.956 20.237 1.00 53.34 112 PRO A CA 1
ATOM 889 C C . PRO A 1 112 ? -19.217 -5.152 21.198 1.00 53.34 112 PRO A C 1
ATOM 891 O O . PRO A 1 112 ? -18.521 -6.135 21.019 1.00 53.34 112 PRO A O 1
ATOM 894 N N . LEU A 1 113 ? -20.077 -5.081 22.224 1.00 49.16 113 LEU A N 1
ATOM 895 C CA . LEU A 1 113 ? -20.406 -6.204 23.136 1.00 49.16 113 LEU A CA 1
ATOM 896 C C . LEU A 1 113 ? -19.215 -6.768 23.968 1.00 49.16 113 LEU A C 1
ATOM 898 O O . LEU A 1 113 ? -18.267 -7.329 23.434 1.00 49.16 113 LEU A O 1
ATOM 902 N N . ASN A 1 114 ? -19.283 -6.686 25.306 1.00 36.41 114 ASN A N 1
ATOM 903 C CA . ASN A 1 114 ? -18.420 -7.434 26.249 1.00 36.41 114 ASN A CA 1
ATOM 904 C C . ASN A 1 114 ? -16.934 -7.598 25.833 1.00 36.41 114 ASN A C 1
ATOM 906 O O . ASN A 1 114 ? -16.466 -8.704 25.581 1.00 36.41 114 ASN A O 1
ATOM 910 N N . GLY A 1 115 ? -16.171 -6.502 25.774 1.00 42.47 115 GLY A N 1
ATOM 911 C CA . GLY A 1 115 ? -14.701 -6.572 25.755 1.00 42.47 115 GLY A CA 1
ATOM 912 C C . GLY A 1 115 ? -14.026 -7.039 24.454 1.00 42.47 115 GLY A C 1
ATOM 913 O O . GLY A 1 115 ? -12.814 -7.245 24.462 1.00 42.47 115 GLY A O 1
ATOM 914 N N . SER A 1 116 ? -14.749 -7.176 23.338 1.00 44.31 116 SER A N 1
ATOM 915 C CA . SER A 1 116 ? -14.152 -7.519 22.033 1.00 44.31 116 SER A CA 1
ATOM 916 C C . SER A 1 116 ? -13.551 -6.290 21.326 1.00 44.31 116 SER A C 1
ATOM 918 O O . SER A 1 116 ? -14.116 -5.196 21.382 1.00 44.31 116 SER A O 1
ATOM 920 N N . LYS A 1 117 ? -12.404 -6.450 20.644 1.00 51.91 117 LYS A N 1
ATOM 921 C CA . LYS A 1 117 ? -11.689 -5.352 19.957 1.00 51.91 117 LYS A CA 1
ATOM 922 C C . LYS A 1 117 ? -12.373 -4.922 18.648 1.00 51.91 117 LYS A C 1
ATOM 924 O O . LYS A 1 117 ? -12.717 -5.765 17.822 1.00 51.91 117 LYS A O 1
ATOM 929 N N . VAL A 1 118 ? -12.502 -3.605 18.450 1.00 52.31 118 VAL A N 1
ATOM 930 C CA . VAL A 1 118 ? -12.984 -2.951 17.215 1.00 52.31 118 VAL A CA 1
ATOM 931 C C . VAL A 1 118 ? -11.802 -2.681 16.283 1.00 52.31 118 VAL A C 1
ATOM 933 O O . VAL A 1 118 ? -10.795 -2.137 16.728 1.00 52.31 118 VAL A O 1
ATOM 936 N N . TYR A 1 119 ? -11.942 -2.990 14.995 1.00 53.19 119 TYR A N 1
ATOM 937 C CA . TYR A 1 119 ? -11.053 -2.506 13.936 1.00 53.19 119 TYR A CA 1
ATOM 938 C C . TYR A 1 119 ? -11.825 -1.479 13.111 1.00 53.19 119 TYR A C 1
ATOM 940 O O . TYR A 1 119 ? -12.879 -1.795 12.568 1.00 53.19 119 TYR A O 1
ATOM 948 N N . ILE A 1 120 ? -11.359 -0.236 13.035 1.00 54.94 120 ILE A N 1
ATOM 949 C CA . ILE A 1 120 ? -12.055 0.788 12.248 1.00 54.94 120 ILE A CA 1
ATOM 950 C C . ILE A 1 120 ? -11.602 0.652 10.790 1.00 54.94 120 ILE A C 1
ATOM 952 O O . ILE A 1 120 ? -10.416 0.479 10.530 1.00 54.94 120 ILE A O 1
ATOM 956 N N . SER A 1 121 ? -12.541 0.647 9.838 1.00 44.22 121 SER A N 1
ATOM 957 C CA . SER A 1 121 ? -12.269 0.347 8.423 1.00 44.22 121 SER A CA 1
ATOM 958 C C . SER A 1 121 ? -11.672 1.523 7.633 1.00 44.22 121 SER A C 1
ATOM 960 O O . SER A 1 121 ? -11.922 1.626 6.434 1.00 44.22 121 SER A O 1
ATOM 962 N N . GLY A 1 122 ? -10.925 2.413 8.289 1.00 46.38 122 GLY A N 1
ATOM 963 C CA . GLY A 1 122 ? -9.995 3.313 7.610 1.00 46.38 122 GLY A CA 1
ATOM 964 C C . GLY A 1 122 ? -8.723 2.518 7.332 1.00 46.38 122 GLY A C 1
ATOM 965 O O . GLY A 1 122 ? -8.179 1.903 8.245 1.00 46.38 122 GLY A O 1
ATOM 966 N N . GLU A 1 123 ? -8.328 2.415 6.069 1.00 43.28 123 GLU A N 1
ATOM 967 C CA . GLU A 1 123 ? -7.235 1.562 5.600 1.00 43.28 123 GLU A CA 1
ATOM 968 C C . GLU A 1 123 ? -5.942 1.711 6.418 1.00 43.28 123 GLU A C 1
ATOM 970 O O . GLU A 1 123 ? -5.157 2.623 6.193 1.00 43.28 123 GLU A O 1
ATOM 975 N N . ILE A 1 124 ? -5.648 0.733 7.276 1.00 45.44 124 ILE A N 1
ATOM 976 C CA . ILE A 1 124 ? -4.263 0.408 7.626 1.00 45.44 124 ILE A CA 1
ATOM 977 C C . ILE A 1 124 ? -3.868 -0.786 6.761 1.00 45.44 124 ILE A C 1
ATOM 979 O O . ILE A 1 124 ? -3.952 -1.946 7.171 1.00 45.44 124 ILE A O 1
ATOM 983 N N . ASN A 1 125 ? -3.494 -0.489 5.518 1.00 43.09 125 ASN A N 1
ATOM 984 C CA . ASN A 1 125 ? -2.868 -1.452 4.609 1.00 43.09 125 ASN A CA 1
ATOM 985 C C . ASN A 1 125 ? -1.344 -1.547 4.823 1.00 43.09 125 ASN A C 1
ATOM 987 O O . ASN A 1 125 ? -0.689 -2.368 4.178 1.00 43.09 125 ASN A O 1
ATOM 991 N N . ASP A 1 126 ? -0.769 -0.752 5.737 1.00 48.47 126 ASP A N 1
ATOM 992 C CA . ASP A 1 126 ? 0.654 -0.815 6.059 1.00 48.47 126 ASP A CA 1
ATOM 993 C C . ASP A 1 126 ? 0.919 -1.758 7.245 1.00 48.47 126 ASP A C 1
ATOM 995 O O . ASP A 1 126 ? 0.605 -1.481 8.406 1.00 48.47 126 ASP A O 1
ATOM 999 N N . ASP A 1 127 ? 1.556 -2.893 6.946 1.00 50.69 127 ASP A N 1
ATOM 1000 C CA . ASP A 1 127 ? 2.048 -3.854 7.934 1.00 50.69 127 ASP A CA 1
ATOM 1001 C C . ASP A 1 127 ? 2.917 -3.185 9.027 1.00 50.69 127 ASP A C 1
ATOM 1003 O O . ASP A 1 127 ? 2.976 -3.713 10.140 1.00 50.69 127 ASP A O 1
ATOM 1007 N N . ASN A 1 128 ? 3.562 -2.039 8.748 1.00 52.19 128 ASN A N 1
ATOM 1008 C CA . ASN A 1 128 ? 4.355 -1.278 9.725 1.00 52.19 128 ASN A CA 1
ATOM 1009 C C . ASN A 1 128 ? 3.506 -0.564 10.784 1.00 52.19 128 ASN A C 1
ATOM 1011 O O . ASN A 1 128 ? 3.888 -0.546 11.955 1.00 52.19 128 ASN A O 1
ATOM 1015 N N . GLU A 1 129 ? 2.361 0.005 10.411 1.00 52.38 129 GLU A N 1
ATOM 1016 C CA . GLU A 1 129 ? 1.460 0.661 11.366 1.00 52.38 129 GLU A CA 1
ATOM 1017 C C . GLU A 1 129 ? 0.787 -0.362 12.277 1.00 52.38 129 GLU A C 1
ATOM 1019 O O . GLU A 1 129 ? 0.675 -0.141 13.482 1.00 52.38 129 GLU A O 1
ATOM 1024 N N . ILE A 1 130 ? 0.448 -1.535 11.733 1.00 53.50 130 ILE A N 1
ATOM 1025 C CA . ILE A 1 130 ? -0.040 -2.669 12.525 1.00 53.50 130 ILE A CA 1
ATOM 1026 C C . ILE A 1 130 ? 1.022 -3.095 13.546 1.00 53.50 130 ILE A C 1
ATOM 1028 O O . ILE A 1 130 ? 0.696 -3.356 14.700 1.00 53.50 130 ILE A O 1
ATOM 1032 N N . GLU A 1 131 ? 2.294 -3.168 13.153 1.00 54.62 131 GLU A N 1
ATOM 1033 C CA . GLU A 1 131 ? 3.388 -3.577 14.043 1.00 54.62 131 GLU A CA 1
ATOM 1034 C C . GLU A 1 131 ? 3.616 -2.558 15.173 1.00 54.62 131 GLU A C 1
ATOM 1036 O O . GLU A 1 131 ? 3.699 -2.950 16.337 1.00 54.62 131 GLU A O 1
ATOM 1041 N N . LYS A 1 132 ? 3.588 -1.259 14.848 1.00 56.25 132 LYS A N 1
ATOM 1042 C CA . LYS A 1 132 ? 3.708 -0.143 15.801 1.00 56.25 132 LYS A CA 1
ATOM 1043 C C . LYS A 1 132 ? 2.509 -0.052 16.754 1.00 56.25 132 LYS A C 1
ATOM 1045 O O . LYS A 1 132 ? 2.677 0.186 17.946 1.00 56.25 132 LYS A O 1
ATOM 1050 N N . PHE A 1 133 ? 1.300 -0.320 16.265 1.00 49.06 133 PHE A N 1
ATOM 1051 C CA . PHE A 1 133 ? 0.086 -0.391 17.084 1.00 49.06 133 PHE A CA 1
ATOM 1052 C C . PHE A 1 133 ? 0.094 -1.602 18.034 1.00 49.06 133 PHE A C 1
ATOM 1054 O O . PHE A 1 133 ? -0.376 -1.520 19.170 1.00 49.06 133 PHE A O 1
ATOM 1061 N N . LEU A 1 134 ? 0.670 -2.730 17.605 1.00 52.19 134 LEU A N 1
ATOM 1062 C CA . LEU A 1 134 ? 0.797 -3.945 18.417 1.00 52.19 134 LEU A CA 1
ATOM 1063 C C . LEU A 1 134 ? 1.839 -3.839 19.539 1.00 52.19 134 LEU A C 1
ATOM 1065 O O . LEU A 1 134 ? 1.800 -4.657 20.462 1.00 52.19 134 LEU A O 1
ATOM 1069 N N . GLU A 1 135 ? 2.750 -2.863 19.502 1.00 56.75 135 GLU A N 1
ATOM 1070 C CA . GLU A 1 135 ? 3.700 -2.614 20.596 1.00 56.75 135 GLU A CA 1
ATOM 1071 C C . GLU A 1 135 ? 3.017 -2.095 21.872 1.00 56.75 135 GLU A C 1
ATOM 1073 O O . GLU A 1 135 ? 3.509 -2.363 22.967 1.00 56.75 135 GLU A O 1
ATOM 1078 N N . GLY A 1 136 ? 1.850 -1.448 21.756 1.00 52.41 136 GLY A N 1
ATOM 1079 C CA . GLY A 1 136 ? 1.076 -0.923 22.891 1.00 52.41 136 GLY A CA 1
ATOM 1080 C C . GLY A 1 136 ? -0.002 -1.860 23.456 1.00 52.41 136 GLY A C 1
ATOM 1081 O O . GLY A 1 136 ? -0.728 -1.472 24.368 1.00 52.41 136 GLY A O 1
ATOM 1082 N N . GLN A 1 137 ? -0.160 -3.075 22.917 1.00 50.25 137 GLN A N 1
ATOM 1083 C CA . GLN A 1 137 ? -1.289 -3.965 23.229 1.00 50.25 137 GLN A CA 1
ATOM 1084 C C . GLN A 1 137 ? -0.902 -5.121 24.180 1.00 50.25 137 GLN A C 1
ATOM 1086 O O . GLN A 1 137 ? 0.243 -5.581 24.174 1.00 50.25 137 GLN A O 1
ATOM 1091 N N . PRO A 1 138 ? -1.850 -5.653 24.982 1.00 55.38 138 PRO A N 1
ATOM 1092 C CA . PRO A 1 138 ? -1.595 -6.773 25.890 1.00 55.38 138 PRO A CA 1
ATOM 1093 C C . PRO A 1 138 ? -1.142 -8.042 25.144 1.00 55.38 138 PRO A C 1
ATOM 1095 O O . PRO A 1 138 ? -1.617 -8.341 24.045 1.00 55.38 138 PRO A O 1
ATOM 1098 N N . LYS A 1 139 ? -0.224 -8.802 25.766 1.00 59.28 139 LYS A N 1
ATOM 1099 C CA . LYS A 1 139 ? 0.502 -9.948 25.170 1.00 59.28 139 LYS A CA 1
ATOM 1100 C C . LYS A 1 139 ? -0.406 -11.004 24.526 1.00 59.28 139 LYS A C 1
ATOM 1102 O O . LYS A 1 139 ? -0.023 -11.608 23.530 1.00 59.28 139 LYS A O 1
ATOM 1107 N N . GLU A 1 140 ? -1.603 -11.201 25.063 1.00 56.66 140 GLU A N 1
ATOM 1108 C CA . GLU A 1 140 ? -2.581 -12.179 24.572 1.00 56.66 140 GLU A CA 1
ATOM 1109 C C . GLU A 1 140 ? -3.106 -11.821 23.175 1.00 56.66 140 GLU A C 1
ATOM 1111 O O . GLU A 1 140 ? -3.117 -12.668 22.285 1.00 56.66 140 GLU A O 1
ATOM 1116 N N . ALA A 1 141 ? -3.401 -10.543 22.924 1.00 50.38 141 ALA A N 1
ATOM 1117 C CA . ALA A 1 141 ? -3.856 -10.085 21.611 1.00 50.38 141 ALA A CA 1
ATOM 1118 C C . ALA A 1 141 ? -2.737 -10.080 20.559 1.00 50.38 141 ALA A C 1
ATOM 1120 O O . ALA A 1 141 ? -2.991 -10.279 19.371 1.00 50.38 141 ALA A O 1
ATOM 1121 N N . LYS A 1 142 ? -1.485 -9.876 20.991 1.00 55.94 142 LYS A N 1
ATOM 1122 C CA . LYS A 1 142 ? -0.312 -10.001 20.117 1.00 55.94 142 LYS A CA 1
ATOM 1123 C C . LYS A 1 142 ? -0.139 -11.445 19.639 1.00 55.94 142 LYS A C 1
ATOM 1125 O O . LYS A 1 142 ? 0.207 -11.656 18.481 1.00 55.94 142 LYS A O 1
ATOM 1130 N N . ASN A 1 143 ? -0.424 -12.421 20.500 1.00 63.94 143 ASN A N 1
ATOM 1131 C CA . ASN A 1 143 ? -0.289 -13.840 20.178 1.00 63.94 143 ASN A CA 1
ATOM 1132 C C . ASN A 1 143 ? -1.363 -14.329 19.197 1.00 63.94 143 ASN A C 1
ATOM 1134 O O . ASN A 1 143 ? -1.038 -15.077 18.282 1.00 63.94 143 ASN 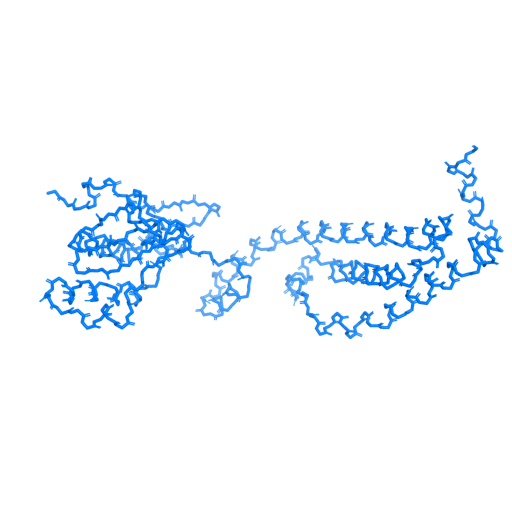A O 1
ATOM 1138 N N . GLU A 1 144 ? -2.608 -13.874 19.329 1.00 64.00 144 GLU A N 1
ATOM 1139 C CA . GLU A 1 144 ? -3.709 -14.303 18.454 1.00 64.00 144 GLU A CA 1
ATOM 1140 C C . GLU A 1 144 ? -3.554 -13.773 17.013 1.00 64.00 144 GLU A C 1
ATOM 1142 O O . GLU A 1 144 ? -3.633 -14.528 16.046 1.00 64.00 144 GLU A O 1
ATOM 1147 N N . ILE A 1 145 ? -3.186 -12.496 16.855 1.00 58.66 145 ILE A N 1
ATOM 1148 C CA . ILE A 1 145 ? -2.909 -11.887 15.538 1.00 58.66 145 ILE A CA 1
ATOM 1149 C C . ILE A 1 145 ? -1.664 -12.507 14.890 1.00 58.66 145 ILE A C 1
ATOM 1151 O O . ILE A 1 145 ? -1.586 -12.659 13.667 1.00 58.66 145 ILE A O 1
ATOM 1155 N N . PHE A 1 146 ? -0.678 -12.876 15.705 1.00 64.44 146 PHE A N 1
ATOM 1156 C CA . PHE A 1 146 ? 0.511 -13.570 15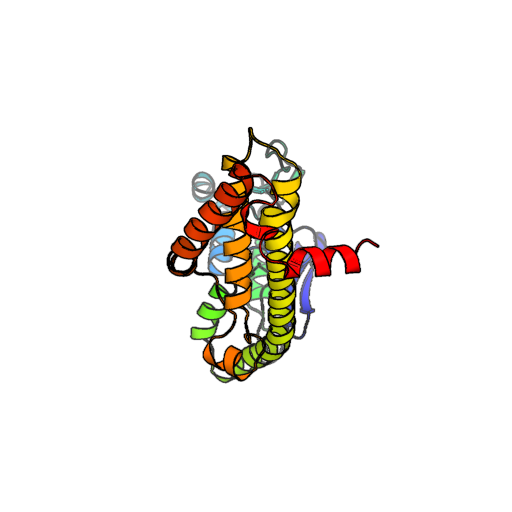.236 1.00 64.44 146 PHE A CA 1
ATOM 1157 C C . PHE A 1 146 ? 0.193 -14.991 14.757 1.00 64.44 146 PHE A C 1
ATOM 1159 O O . PHE A 1 146 ? 0.716 -15.399 13.724 1.00 64.44 146 PHE A O 1
ATOM 1166 N N . GLU A 1 147 ? -0.696 -15.718 15.437 1.00 71.38 147 GLU A N 1
ATOM 1167 C CA . GLU A 1 147 ? -1.181 -17.044 15.023 1.00 71.38 147 GLU A CA 1
ATOM 1168 C C . GLU A 1 147 ? -1.914 -17.001 13.671 1.00 71.38 147 GLU A C 1
ATOM 1170 O O . GLU A 1 147 ? -1.664 -17.841 12.800 1.00 71.38 147 GLU A O 1
ATOM 1175 N N . ASP A 1 148 ? -2.743 -15.986 13.427 1.00 67.31 148 ASP A N 1
ATOM 1176 C CA . ASP A 1 148 ? -3.416 -15.830 12.132 1.00 67.31 148 ASP A CA 1
ATOM 1177 C C . ASP A 1 148 ? -2.448 -15.423 11.011 1.00 67.31 148 ASP A C 1
ATOM 1179 O O . ASP A 1 148 ? -2.472 -16.002 9.916 1.00 67.31 148 ASP A O 1
ATOM 1183 N N . LYS A 1 149 ? -1.503 -14.512 11.287 1.00 63.28 149 LYS A N 1
ATOM 1184 C CA . LYS A 1 149 ? -0.411 -14.182 10.348 1.00 63.28 149 LYS A CA 1
ATOM 1185 C C . LYS A 1 149 ? 0.472 -15.405 10.053 1.00 63.28 149 LYS A C 1
ATOM 1187 O O . LYS A 1 149 ? 0.850 -15.631 8.901 1.00 63.28 149 LYS A O 1
ATOM 1192 N N . LEU A 1 150 ? 0.734 -16.254 11.050 1.00 68.06 150 LEU A N 1
ATOM 1193 C CA . LEU A 1 150 ? 1.471 -17.516 10.905 1.00 68.06 150 LEU A CA 1
ATOM 1194 C C . LEU A 1 150 ? 0.758 -18.533 10.004 1.00 68.06 150 LEU A C 1
ATOM 1196 O O . LEU A 1 150 ? 1.434 -19.377 9.409 1.00 68.06 150 LEU A O 1
ATOM 1200 N N . LYS A 1 151 ? -0.572 -18.467 9.870 1.00 75.31 151 LYS A N 1
ATOM 1201 C CA . LYS A 1 151 ? -1.331 -19.311 8.930 1.00 75.31 151 LYS A CA 1
ATOM 1202 C C . LYS A 1 151 ? -1.272 -18.782 7.496 1.00 75.31 151 LYS A C 1
ATOM 1204 O O . LYS A 1 151 ? -1.140 -19.581 6.568 1.00 75.31 151 LYS A O 1
ATOM 1209 N N . ALA A 1 152 ? -1.338 -17.465 7.298 1.00 75.19 152 ALA A N 1
ATOM 1210 C CA . ALA A 1 152 ? -1.402 -16.856 5.964 1.00 75.19 152 ALA A CA 1
ATOM 1211 C C . ALA A 1 152 ? -0.029 -16.733 5.272 1.00 75.19 152 ALA A C 1
ATOM 1213 O O . ALA A 1 152 ? 0.111 -17.049 4.083 1.00 75.19 152 ALA A O 1
ATOM 1214 N N . TYR A 1 153 ? 1.005 -16.325 6.012 1.00 79.12 153 TYR A N 1
ATOM 1215 C CA . TYR A 1 153 ? 2.336 -16.034 5.465 1.00 79.12 153 TYR A CA 1
ATOM 1216 C C . TYR A 1 153 ? 3.030 -17.208 4.769 1.00 79.12 153 TYR A C 1
ATOM 1218 O O . TYR A 1 153 ? 3.632 -16.977 3.720 1.00 79.12 153 TYR A O 1
ATOM 1226 N N . PRO A 1 154 ? 2.937 -18.469 5.237 1.00 84.75 154 PRO A N 1
ATOM 1227 C CA . PRO A 1 154 ? 3.568 -19.587 4.543 1.00 84.75 154 PRO A CA 1
ATOM 1228 C C . PRO A 1 154 ? 3.119 -19.724 3.086 1.00 84.75 154 PRO A C 1
ATOM 1230 O O . PRO A 1 154 ? 3.944 -19.974 2.207 1.00 84.75 154 PRO A O 1
ATOM 1233 N N . LYS A 1 155 ? 1.819 -19.543 2.818 1.00 85.50 155 LYS A N 1
ATOM 1234 C CA . LYS A 1 155 ? 1.253 -19.695 1.472 1.00 85.50 155 LYS A CA 1
ATOM 1235 C C . LYS A 1 155 ? 1.681 -18.544 0.562 1.00 85.50 155 LYS A C 1
ATOM 1237 O O . LYS A 1 155 ? 2.137 -18.799 -0.550 1.00 85.50 155 LYS A O 1
ATOM 1242 N N . GLN A 1 156 ? 1.580 -17.306 1.049 1.00 86.62 156 GLN A N 1
ATOM 1243 C CA . GLN A 1 156 ? 1.972 -16.109 0.298 1.00 86.62 156 GLN A CA 1
ATOM 1244 C C . GLN A 1 156 ? 3.474 -16.101 -0.004 1.00 86.62 156 GLN A C 1
ATOM 1246 O O . GLN A 1 156 ? 3.868 -16.000 -1.162 1.00 86.62 156 GLN A O 1
ATOM 1251 N N . ASN A 1 157 ? 4.313 -16.317 1.011 1.00 89.06 157 ASN A N 1
ATOM 1252 C CA . ASN A 1 157 ? 5.768 -16.322 0.866 1.00 89.06 157 ASN A CA 1
ATOM 1253 C C . ASN A 1 157 ? 6.252 -17.398 -0.113 1.00 89.06 157 ASN A C 1
ATOM 1255 O O . ASN A 1 157 ? 7.150 -17.154 -0.918 1.00 89.06 157 ASN A O 1
ATOM 1259 N N . LYS A 1 158 ? 5.640 -18.589 -0.071 1.00 90.69 158 LYS A N 1
ATOM 1260 C CA . LYS A 1 158 ? 5.951 -19.672 -1.010 1.00 90.69 158 LYS A CA 1
ATOM 1261 C C . LYS A 1 158 ? 5.563 -19.309 -2.444 1.00 90.69 158 LYS A C 1
ATOM 1263 O O . LYS A 1 158 ? 6.314 -19.625 -3.361 1.00 90.69 158 LYS A O 1
ATOM 1268 N N . LEU A 1 159 ? 4.415 -18.661 -2.641 1.00 91.12 159 LEU A N 1
ATOM 1269 C CA . LEU A 1 159 ? 3.978 -18.215 -3.964 1.00 91.12 159 LEU A CA 1
ATOM 1270 C C . LEU A 1 159 ? 4.932 -17.160 -4.528 1.00 91.12 159 LEU A C 1
ATOM 1272 O O . LEU A 1 159 ? 5.400 -17.325 -5.650 1.00 91.12 159 LEU A O 1
ATOM 1276 N N . VAL A 1 160 ? 5.272 -16.136 -3.738 1.00 92.38 160 VAL A N 1
ATOM 1277 C CA . VAL A 1 160 ? 6.220 -15.088 -4.151 1.00 92.38 160 VAL A CA 1
ATOM 1278 C C . VAL A 1 160 ? 7.561 -15.706 -4.535 1.00 92.38 160 VAL A C 1
ATOM 1280 O O . VAL A 1 160 ? 8.059 -15.426 -5.617 1.00 92.38 160 VAL A O 1
ATOM 1283 N N . PHE A 1 161 ? 8.092 -16.629 -3.727 1.00 95.06 161 PHE A N 1
ATOM 1284 C CA . PHE A 1 161 ? 9.315 -17.359 -4.066 1.00 95.06 161 PHE A CA 1
ATOM 1285 C C . PHE A 1 161 ? 9.231 -18.066 -5.426 1.00 95.06 161 PHE A C 1
ATOM 1287 O O . PHE A 1 161 ? 10.139 -17.928 -6.241 1.00 95.06 161 PHE A O 1
ATOM 1294 N N . ILE A 1 162 ? 8.152 -18.814 -5.685 1.00 94.69 162 ILE A N 1
ATOM 1295 C CA . ILE A 1 162 ? 7.977 -19.554 -6.945 1.00 94.69 162 ILE A CA 1
ATOM 1296 C C . ILE A 1 162 ? 7.914 -18.592 -8.135 1.00 94.69 162 ILE A C 1
ATOM 1298 O O . ILE A 1 162 ? 8.567 -18.837 -9.150 1.00 94.69 162 ILE A O 1
ATOM 1302 N N . VAL A 1 163 ? 7.157 -17.499 -8.014 1.00 95.38 163 VAL A N 1
ATOM 1303 C CA . VAL A 1 163 ? 7.023 -16.491 -9.074 1.00 95.38 163 VAL A CA 1
ATOM 1304 C C . VAL A 1 163 ? 8.362 -15.806 -9.336 1.00 95.38 163 VAL A C 1
ATOM 1306 O O . VAL A 1 163 ? 8.800 -15.751 -10.483 1.00 95.38 163 VAL A O 1
ATOM 1309 N N . SER A 1 164 ? 9.054 -15.349 -8.292 1.00 95.81 164 SER A N 1
ATOM 1310 C CA . SER A 1 164 ? 10.361 -14.700 -8.421 1.00 95.81 164 SER A CA 1
ATOM 1311 C C . SER A 1 164 ? 11.410 -15.632 -9.022 1.00 95.81 164 SER A C 1
ATOM 1313 O O . SER A 1 164 ? 12.161 -15.204 -9.896 1.00 95.81 164 SER A O 1
ATOM 1315 N N . LEU A 1 165 ? 11.422 -16.909 -8.627 1.00 97.50 165 LEU A N 1
ATOM 1316 C CA . LEU A 1 165 ? 12.353 -17.897 -9.172 1.00 97.50 165 LEU A CA 1
ATOM 1317 C C . LEU A 1 165 ? 12.061 -18.191 -10.645 1.00 97.50 165 LEU A C 1
ATOM 1319 O O . LEU A 1 165 ? 12.982 -18.304 -11.452 1.00 97.50 165 LEU A O 1
ATOM 1323 N N . SER A 1 166 ? 10.780 -18.285 -11.003 1.00 97.56 166 SER A N 1
ATOM 1324 C CA . SER A 1 166 ? 10.358 -18.499 -12.389 1.00 97.56 166 SER A CA 1
ATOM 1325 C C . SER A 1 166 ? 10.758 -17.316 -13.273 1.00 97.56 166 SER A C 1
ATOM 1327 O O . SER A 1 166 ? 11.320 -17.522 -14.346 1.00 97.56 166 SER A O 1
ATOM 1329 N N . LEU A 1 167 ? 10.547 -16.083 -12.798 1.00 97.75 167 LEU A N 1
ATOM 1330 C CA . LEU A 1 167 ? 10.985 -14.864 -13.484 1.00 97.75 167 LEU A CA 1
ATOM 1331 C C . LEU A 1 167 ? 12.507 -14.795 -13.617 1.00 97.75 167 LEU A C 1
ATOM 1333 O O . LEU A 1 167 ? 13.003 -14.437 -14.679 1.00 97.75 167 LEU A O 1
ATOM 1337 N N . PHE A 1 168 ? 13.250 -15.180 -12.579 1.00 97.81 168 PHE A N 1
ATOM 1338 C CA . PHE A 1 168 ? 14.710 -15.214 -12.619 1.00 97.81 168 PHE A CA 1
ATOM 1339 C C . PHE A 1 168 ? 15.234 -16.142 -13.720 1.00 97.81 168 PHE A C 1
ATOM 1341 O O . PHE A 1 168 ? 16.072 -15.738 -14.527 1.00 97.81 168 PHE A O 1
ATOM 1348 N N . ILE A 1 169 ? 14.700 -17.365 -13.800 1.00 97.62 169 ILE A N 1
ATOM 1349 C CA . ILE A 1 169 ? 15.062 -18.329 -14.849 1.00 97.62 169 ILE A CA 1
ATOM 1350 C C . ILE A 1 169 ? 14.662 -17.795 -16.229 1.00 97.62 169 ILE A C 1
ATOM 1352 O O . ILE A 1 169 ? 15.460 -17.857 -17.164 1.00 97.62 169 ILE A O 1
ATOM 1356 N N . LEU A 1 170 ? 13.454 -17.239 -16.357 1.00 97.56 170 LEU A N 1
ATOM 1357 C CA . LEU A 1 170 ? 12.962 -16.682 -17.615 1.00 97.56 170 LEU A CA 1
ATOM 1358 C C . LEU A 1 170 ? 13.849 -15.535 -18.113 1.00 97.56 170 LEU A C 1
ATOM 1360 O O . LEU A 1 170 ? 14.243 -15.538 -19.276 1.00 97.56 170 LEU A O 1
ATOM 1364 N N . PHE A 1 171 ? 14.202 -14.587 -17.243 1.00 97.50 171 PHE A N 1
ATOM 1365 C CA . PHE A 1 171 ? 15.074 -13.472 -17.604 1.00 97.50 171 PHE A CA 1
ATOM 1366 C C . PHE A 1 171 ? 16.487 -13.937 -17.945 1.00 97.50 171 PHE A C 1
ATOM 1368 O O . PHE A 1 171 ? 17.048 -13.455 -18.925 1.00 97.50 171 PHE A O 1
ATOM 1375 N N . LEU A 1 172 ? 17.046 -14.911 -17.219 1.00 95.38 172 LEU A N 1
ATOM 1376 C CA . LEU A 1 172 ? 18.336 -15.499 -17.587 1.00 95.38 172 LEU A CA 1
ATOM 1377 C C . LEU A 1 172 ? 18.309 -16.073 -19.006 1.00 95.38 172 LEU A C 1
ATOM 1379 O O . LEU A 1 172 ? 19.182 -15.750 -19.807 1.00 95.38 172 LEU A O 1
ATOM 1383 N N . LEU A 1 173 ? 17.303 -16.887 -19.338 1.00 93.81 173 LEU A N 1
ATOM 1384 C CA . LEU A 1 173 ? 17.169 -17.470 -20.676 1.00 93.81 173 LEU A CA 1
ATOM 1385 C C . LEU A 1 173 ? 16.951 -16.391 -21.742 1.00 93.81 173 LEU A C 1
ATOM 1387 O O . LEU A 1 173 ? 17.579 -16.422 -22.799 1.00 93.81 173 LEU A O 1
ATOM 1391 N N . PHE A 1 174 ? 16.092 -15.414 -21.461 1.00 94.06 174 PHE A N 1
ATOM 1392 C CA . PHE A 1 174 ? 15.775 -14.349 -22.402 1.00 94.06 174 PHE A CA 1
ATOM 1393 C C . PHE A 1 174 ? 17.000 -13.483 -22.719 1.00 94.06 174 PHE A C 1
ATOM 1395 O O . PHE A 1 174 ? 17.379 -13.358 -23.882 1.00 94.06 174 PHE A O 1
ATOM 1402 N N . PHE A 1 175 ? 17.672 -12.942 -21.702 1.00 93.75 175 PHE A N 1
ATOM 1403 C CA . PHE A 1 175 ? 18.778 -12.006 -21.908 1.00 93.75 175 PHE A CA 1
ATOM 1404 C C . PHE A 1 175 ? 20.100 -12.682 -22.286 1.00 93.75 175 PHE A C 1
ATOM 1406 O O . PHE A 1 175 ? 20.892 -12.071 -22.996 1.00 93.75 175 PHE A O 1
ATOM 1413 N N . LEU A 1 176 ? 20.360 -13.923 -21.856 1.00 91.00 176 LEU A N 1
ATOM 1414 C CA . LEU A 1 176 ? 21.613 -14.616 -22.193 1.00 91.00 176 LEU A CA 1
ATOM 1415 C C . LEU A 1 176 ? 21.517 -15.513 -23.428 1.00 91.00 176 LEU A C 1
ATOM 1417 O O . LEU A 1 176 ? 22.554 -15.871 -23.973 1.00 91.00 176 LEU A O 1
ATOM 1421 N N . ILE A 1 177 ? 20.326 -15.913 -23.874 1.00 88.56 177 ILE A N 1
ATOM 1422 C CA . ILE A 1 177 ? 20.187 -16.818 -25.027 1.00 88.56 177 ILE A CA 1
ATOM 1423 C C . ILE A 1 177 ? 19.401 -16.144 -26.144 1.00 88.56 177 ILE A C 1
ATOM 1425 O O . ILE A 1 177 ? 19.905 -16.032 -27.258 1.00 88.56 177 ILE A O 1
ATOM 1429 N N . ILE A 1 178 ? 18.188 -15.669 -25.856 1.00 88.81 178 ILE A N 1
ATOM 1430 C CA . ILE A 1 178 ? 17.274 -15.169 -26.893 1.00 88.81 178 ILE A CA 1
ATOM 1431 C C . ILE A 1 178 ? 17.775 -13.845 -27.482 1.00 88.81 178 ILE A C 1
ATOM 1433 O O . ILE A 1 178 ? 17.879 -13.731 -28.699 1.00 88.81 178 ILE A O 1
ATOM 1437 N N . ILE A 1 179 ? 18.134 -12.865 -26.647 1.00 89.25 179 ILE A N 1
ATOM 1438 C CA . ILE A 1 179 ? 18.598 -11.547 -27.116 1.00 89.25 179 ILE A CA 1
ATOM 1439 C C . ILE A 1 179 ? 19.854 -11.649 -28.003 1.00 89.25 179 ILE A C 1
ATOM 1441 O O . ILE A 1 179 ? 19.821 -11.109 -29.111 1.00 89.25 179 ILE A O 1
ATOM 1445 N N . PRO A 1 180 ? 20.920 -12.382 -27.619 1.00 85.19 180 PRO A N 1
ATOM 1446 C CA . PRO A 1 180 ? 22.073 -12.579 -28.498 1.00 85.19 180 PRO A CA 1
ATOM 1447 C C . PRO A 1 180 ? 21.725 -13.235 -29.843 1.00 85.19 180 PRO A C 1
ATOM 1449 O O . PRO A 1 180 ? 22.317 -12.889 -30.862 1.00 85.19 180 PRO A O 1
ATOM 1452 N N . LEU A 1 181 ? 20.747 -14.151 -29.879 1.00 83.12 181 LEU A N 1
ATOM 1453 C CA . LEU A 1 181 ? 20.297 -14.799 -31.121 1.00 83.12 181 LEU A CA 1
ATOM 1454 C C . LEU A 1 181 ? 19.576 -13.840 -32.077 1.00 83.12 181 LEU A C 1
ATOM 1456 O O . LEU A 1 181 ? 19.613 -14.054 -33.287 1.00 83.12 181 LEU A O 1
ATOM 1460 N N . LEU A 1 182 ? 18.943 -12.787 -31.557 1.00 84.81 182 LEU A N 1
ATOM 1461 C CA . LEU A 1 182 ? 18.239 -11.781 -32.361 1.00 84.81 182 LEU A CA 1
ATOM 1462 C C . LEU A 1 182 ? 19.186 -10.770 -33.030 1.00 84.81 182 LEU A C 1
ATOM 1464 O O . LEU A 1 182 ? 18.739 -10.000 -33.876 1.00 84.81 182 LEU A O 1
ATOM 1468 N N . ASN A 1 183 ? 20.479 -10.780 -32.681 1.00 79.56 183 ASN A N 1
ATOM 1469 C CA . ASN A 1 183 ? 21.533 -9.965 -33.296 1.00 79.56 183 ASN A CA 1
ATOM 1470 C C . ASN A 1 183 ? 21.219 -8.449 -33.355 1.00 79.56 183 ASN A C 1
ATOM 1472 O O . ASN A 1 183 ? 21.516 -7.768 -34.336 1.00 79.56 183 ASN A O 1
ATOM 1476 N N . MET A 1 184 ? 20.592 -7.910 -32.303 1.00 78.44 184 MET A N 1
ATOM 1477 C CA . MET A 1 184 ? 20.197 -6.498 -32.217 1.00 78.44 184 MET A CA 1
ATOM 1478 C C . MET A 1 184 ? 21.373 -5.598 -31.815 1.00 78.44 184 MET A C 1
ATOM 1480 O O . MET A 1 184 ? 21.459 -5.152 -30.674 1.00 78.44 184 MET A O 1
ATOM 1484 N N . THR A 1 185 ? 22.285 -5.309 -32.744 1.00 75.44 185 THR A N 1
ATOM 1485 C CA . THR A 1 185 ? 23.547 -4.591 -32.465 1.00 75.44 185 THR A CA 1
ATOM 1486 C C . THR A 1 185 ? 23.375 -3.170 -31.930 1.00 75.44 185 THR A C 1
ATOM 1488 O O . THR A 1 185 ? 24.190 -2.714 -31.131 1.00 75.44 185 THR A O 1
ATOM 1491 N N . ASN A 1 186 ? 22.316 -2.466 -32.333 1.00 81.38 186 ASN A N 1
ATOM 1492 C CA . ASN A 1 186 ? 22.144 -1.046 -32.006 1.00 81.38 186 ASN A CA 1
ATOM 1493 C C . ASN A 1 186 ? 21.548 -0.809 -30.608 1.00 81.38 186 ASN A C 1
ATOM 1495 O O . ASN A 1 186 ? 21.639 0.298 -30.086 1.00 81.38 186 ASN A O 1
ATOM 1499 N N . GLU A 1 187 ? 20.978 -1.842 -29.982 1.00 88.00 187 GLU A N 1
ATOM 1500 C CA . GLU A 1 187 ? 20.249 -1.734 -28.708 1.00 88.00 187 GLU A CA 1
ATOM 1501 C C . GLU A 1 187 ? 20.861 -2.612 -27.599 1.00 88.00 187 GLU A C 1
ATOM 1503 O O . GLU A 1 187 ? 20.291 -2.759 -26.518 1.00 88.00 187 GLU A O 1
ATOM 1508 N N . ILE A 1 188 ? 22.061 -3.167 -27.816 1.00 88.62 188 ILE A N 1
ATOM 1509 C CA . ILE A 1 188 ? 22.713 -4.076 -26.854 1.00 88.62 188 ILE A CA 1
ATOM 1510 C C . ILE A 1 188 ? 22.895 -3.410 -25.486 1.00 88.62 188 ILE A C 1
ATOM 1512 O O . ILE A 1 188 ? 22.641 -4.036 -24.459 1.00 88.62 188 ILE A O 1
ATOM 1516 N N . ILE A 1 189 ? 23.335 -2.149 -25.452 1.00 90.69 189 ILE A N 1
ATOM 1517 C CA . ILE A 1 189 ? 23.603 -1.425 -24.201 1.00 90.69 189 ILE A CA 1
ATOM 1518 C C . ILE A 1 189 ? 22.334 -1.301 -23.335 1.00 90.69 189 ILE A C 1
ATOM 1520 O O . ILE A 1 189 ? 22.366 -1.789 -22.200 1.00 90.69 189 ILE A O 1
ATOM 1524 N N . PRO A 1 190 ? 21.212 -0.719 -23.815 1.00 93.56 190 PRO A N 1
ATOM 1525 C CA . PRO A 1 190 ? 20.005 -0.608 -22.997 1.00 93.56 190 PRO A CA 1
ATOM 1526 C C . PRO A 1 190 ? 19.437 -1.974 -22.591 1.00 93.56 190 PRO A C 1
ATOM 1528 O O . PRO A 1 190 ? 19.038 -2.136 -21.435 1.00 93.56 190 PRO A O 1
ATOM 1531 N N . PHE A 1 191 ? 19.475 -2.986 -23.466 1.00 92.75 191 PHE A N 1
ATOM 1532 C CA . PHE A 1 191 ? 19.037 -4.338 -23.101 1.00 92.75 191 PHE A CA 1
ATOM 1533 C C . PHE A 1 191 ? 19.935 -5.002 -22.057 1.00 92.75 191 PHE A C 1
ATOM 1535 O O . PHE A 1 191 ? 19.431 -5.715 -21.190 1.00 92.75 191 PHE A O 1
ATOM 1542 N N . SER A 1 192 ? 21.243 -4.748 -22.091 1.00 94.62 192 SER A N 1
ATOM 1543 C CA . SER A 1 192 ? 22.185 -5.287 -21.104 1.00 94.62 192 SER A CA 1
ATOM 1544 C C . SER A 1 192 ? 21.951 -4.675 -19.725 1.00 94.62 192 SER A C 1
ATOM 1546 O O . SER A 1 192 ? 21.971 -5.393 -18.728 1.00 94.62 192 SER A O 1
ATOM 1548 N N . ILE A 1 193 ? 21.675 -3.367 -19.657 1.00 95.56 193 ILE A N 1
ATOM 1549 C CA . ILE A 1 193 ? 21.335 -2.671 -18.405 1.00 95.56 193 ILE A CA 1
ATOM 1550 C C . ILE A 1 193 ? 20.009 -3.200 -17.849 1.00 95.56 193 ILE A C 1
ATOM 1552 O O . ILE A 1 193 ? 19.939 -3.600 -16.684 1.00 95.56 193 ILE A O 1
ATOM 1556 N N . LEU A 1 194 ? 18.967 -3.244 -18.685 1.00 96.88 194 LEU A N 1
ATOM 1557 C CA . LEU A 1 194 ? 17.643 -3.716 -18.282 1.00 96.88 194 LEU A CA 1
ATOM 1558 C C . LEU A 1 194 ? 17.682 -5.179 -17.827 1.00 96.88 194 LEU A C 1
ATOM 1560 O O . LEU A 1 194 ? 17.132 -5.517 -16.779 1.00 96.88 194 LEU A O 1
ATOM 1564 N N . GLY A 1 195 ? 18.364 -6.038 -18.584 1.00 96.69 195 GLY A N 1
ATOM 1565 C CA . GLY A 1 195 ? 18.497 -7.455 -18.272 1.00 96.69 195 GLY A CA 1
ATOM 1566 C C . GLY A 1 195 ? 19.268 -7.703 -16.988 1.00 96.69 195 GLY A C 1
ATOM 1567 O O . GLY A 1 195 ? 18.817 -8.474 -16.140 1.00 96.69 195 GLY A O 1
ATOM 1568 N N . ALA A 1 196 ? 20.381 -6.998 -16.788 1.00 97.56 196 ALA A N 1
ATOM 1569 C CA . ALA A 1 196 ? 21.156 -7.080 -15.557 1.00 97.56 196 ALA A CA 1
ATOM 1570 C C . ALA A 1 196 ? 20.326 -6.706 -14.324 1.00 97.56 196 ALA A C 1
ATOM 1572 O O . ALA A 1 196 ? 20.373 -7.411 -13.310 1.00 97.56 196 ALA A O 1
ATOM 1573 N N . PHE A 1 197 ? 19.536 -5.633 -14.421 1.00 96.69 197 PHE A N 1
ATOM 1574 C CA . PHE A 1 197 ? 18.648 -5.201 -13.347 1.00 96.69 197 PHE A CA 1
ATOM 1575 C C . PHE A 1 197 ? 17.522 -6.214 -13.099 1.00 96.69 197 PHE A C 1
ATOM 1577 O O . PHE A 1 197 ? 17.303 -6.618 -11.958 1.00 96.69 197 PHE A O 1
ATOM 1584 N N . ALA A 1 198 ? 16.847 -6.685 -14.151 1.00 97.44 198 ALA A N 1
ATOM 1585 C CA . ALA A 1 198 ? 15.739 -7.634 -14.044 1.00 97.44 198 ALA A CA 1
ATOM 1586 C C . ALA A 1 198 ? 16.173 -8.984 -13.446 1.00 97.44 198 ALA A C 1
ATOM 1588 O O . ALA A 1 198 ? 15.512 -9.513 -12.545 1.00 97.44 198 ALA A O 1
ATOM 1589 N N . ILE A 1 199 ? 17.309 -9.527 -13.898 1.00 97.75 199 ILE A N 1
ATOM 1590 C CA . ILE A 1 199 ? 17.891 -10.771 -13.372 1.00 97.75 199 ILE A CA 1
ATOM 1591 C C . ILE A 1 199 ? 18.299 -10.584 -11.909 1.00 97.75 199 ILE A C 1
ATOM 1593 O O . ILE A 1 199 ? 17.957 -11.407 -11.062 1.00 97.75 199 ILE A O 1
ATOM 1597 N N . SER A 1 200 ? 18.980 -9.488 -11.576 1.00 97.00 200 SER A N 1
ATOM 1598 C CA . SER A 1 200 ? 19.442 -9.259 -10.201 1.00 97.00 200 SER A CA 1
ATOM 1599 C C . SER A 1 200 ? 18.282 -9.048 -9.233 1.00 97.00 200 SER A C 1
ATOM 1601 O O . SER A 1 200 ? 18.278 -9.629 -8.148 1.00 97.00 200 SER A O 1
ATOM 1603 N N . LEU A 1 201 ? 17.256 -8.294 -9.636 1.00 95.19 201 LEU A N 1
ATOM 1604 C CA . LEU A 1 201 ? 16.066 -8.049 -8.825 1.00 95.19 201 LEU A CA 1
ATOM 1605 C C . LEU A 1 201 ? 15.277 -9.336 -8.571 1.00 95.19 201 LEU A C 1
ATOM 1607 O O . LEU A 1 201 ? 14.983 -9.671 -7.424 1.00 95.19 201 LEU A O 1
ATOM 1611 N N . SER A 1 202 ? 14.965 -10.093 -9.623 1.00 96.88 202 SER A N 1
ATOM 1612 C CA . SER A 1 202 ? 14.236 -11.365 -9.493 1.00 96.88 202 SER A CA 1
ATOM 1613 C C . SER A 1 202 ? 15.026 -12.414 -8.698 1.00 96.88 202 SER A C 1
ATOM 1615 O O . SER A 1 202 ? 14.455 -13.117 -7.856 1.00 96.88 202 SER A O 1
ATOM 1617 N N . GLY A 1 203 ? 16.348 -12.473 -8.881 1.00 96.50 203 GLY A N 1
ATOM 1618 C CA . GLY A 1 203 ? 17.247 -13.316 -8.094 1.00 96.50 203 GLY A CA 1
ATOM 1619 C C . GLY A 1 203 ? 17.268 -12.923 -6.616 1.00 96.50 203 GLY A C 1
ATOM 1620 O O . GLY A 1 203 ? 17.143 -13.785 -5.745 1.00 96.50 203 GLY A O 1
ATOM 1621 N N . PHE A 1 204 ? 17.331 -11.624 -6.318 1.00 95.56 204 PHE A N 1
ATOM 1622 C CA . PHE A 1 204 ? 17.269 -11.113 -4.949 1.00 95.56 204 PHE A CA 1
ATOM 1623 C C . PHE A 1 204 ? 15.954 -11.459 -4.261 1.00 95.56 204 PHE A C 1
ATOM 1625 O O . PHE A 1 204 ? 15.972 -11.978 -3.148 1.00 95.56 204 PHE A O 1
ATOM 1632 N N . TYR A 1 205 ? 14.816 -11.244 -4.926 1.00 94.19 205 TYR A N 1
ATOM 1633 C CA . TYR A 1 205 ? 13.516 -11.643 -4.386 1.00 94.19 205 TYR A CA 1
ATOM 1634 C C . TYR A 1 205 ? 13.449 -13.151 -4.121 1.00 94.19 205 TYR A C 1
ATOM 1636 O O . TYR A 1 205 ? 12.955 -13.575 -3.077 1.00 94.19 205 TYR A O 1
ATOM 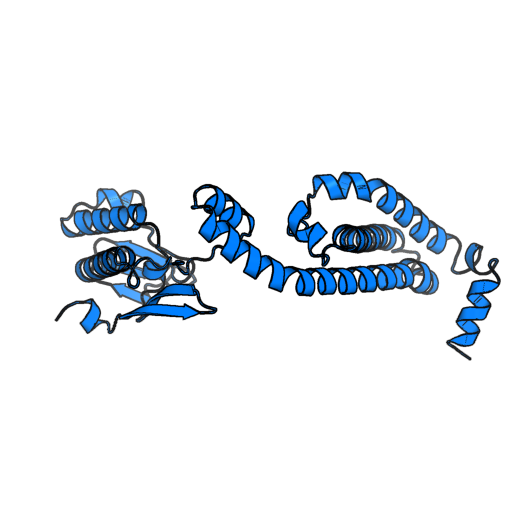1644 N N . SER A 1 206 ? 14.009 -13.967 -5.013 1.00 95.50 206 SER A N 1
ATOM 1645 C CA . SER A 1 206 ? 14.078 -15.419 -4.819 1.00 95.50 206 SER A CA 1
ATOM 1646 C C . SER A 1 206 ? 14.905 -15.795 -3.585 1.00 95.50 206 SER A C 1
ATOM 1648 O O . SER A 1 206 ? 14.494 -16.655 -2.808 1.00 95.50 206 SER A O 1
ATOM 1650 N N . LEU A 1 207 ? 16.042 -15.129 -3.360 1.00 94.19 207 LEU A N 1
ATOM 1651 C CA . LEU A 1 207 ? 16.875 -15.332 -2.170 1.00 94.19 207 LEU A CA 1
ATOM 1652 C C . LEU A 1 207 ? 16.183 -14.850 -0.892 1.00 94.19 207 LEU A C 1
ATOM 1654 O O . LEU A 1 207 ? 16.187 -15.556 0.114 1.00 94.19 207 LEU A O 1
ATOM 1658 N N . LEU A 1 208 ? 15.553 -13.679 -0.937 1.00 92.50 208 LEU A N 1
ATOM 1659 C CA . LEU A 1 208 ? 14.872 -13.060 0.199 1.00 92.50 208 LEU A CA 1
ATOM 1660 C C . LEU A 1 208 ? 13.672 -13.894 0.671 1.00 92.50 208 LEU A C 1
ATOM 1662 O O . LEU A 1 208 ? 13.423 -14.009 1.870 1.00 92.50 208 LEU A O 1
ATOM 1666 N N . TYR A 1 209 ? 12.962 -14.531 -0.261 1.00 93.31 209 TYR A N 1
ATOM 1667 C CA . TYR A 1 209 ? 11.855 -15.435 0.050 1.00 93.31 209 TYR A CA 1
ATOM 1668 C C . TYR A 1 209 ? 12.272 -16.907 0.187 1.00 93.31 209 TYR A C 1
ATOM 1670 O O . TYR A 1 209 ? 11.431 -17.768 0.458 1.00 93.31 209 TYR A O 1
ATOM 1678 N N . TYR A 1 210 ? 13.559 -17.237 0.062 1.00 94.31 210 TYR A N 1
ATOM 1679 C CA . TYR A 1 210 ? 14.016 -18.614 0.205 1.00 94.31 210 TYR A CA 1
ATOM 1680 C C . TYR A 1 210 ? 13.768 -19.129 1.627 1.00 94.31 210 TYR A C 1
ATOM 1682 O O . TYR A 1 210 ? 14.270 -18.589 2.610 1.00 94.31 210 TYR A O 1
ATOM 1690 N N . LYS A 1 211 ? 12.989 -20.213 1.742 1.00 91.56 211 LYS A N 1
ATOM 1691 C CA . LYS A 1 211 ? 12.573 -20.833 3.016 1.00 91.56 211 LYS A CA 1
ATOM 1692 C C . LYS A 1 211 ? 11.762 -19.918 3.946 1.00 91.56 211 LYS A C 1
ATOM 1694 O O . LYS A 1 211 ? 11.472 -20.339 5.068 1.00 91.56 211 LYS A O 1
ATOM 1699 N N . SER A 1 212 ? 11.310 -18.746 3.495 1.00 89.38 212 SER A N 1
ATOM 1700 C CA . SER A 1 212 ? 10.534 -17.819 4.332 1.00 89.38 212 SER A CA 1
ATOM 1701 C C . SER A 1 212 ? 9.115 -18.312 4.651 1.00 89.38 212 SER A C 1
ATOM 1703 O O . SER A 1 212 ? 8.405 -17.706 5.447 1.00 89.38 212 SER A O 1
ATOM 1705 N N . TRP A 1 213 ? 8.696 -19.445 4.078 1.00 89.56 213 TRP A N 1
ATOM 1706 C CA . TRP A 1 213 ? 7.457 -20.153 4.419 1.00 89.56 213 TRP A CA 1
ATOM 1707 C C . TRP A 1 213 ? 7.593 -21.131 5.598 1.00 89.56 213 TRP A C 1
ATOM 1709 O O . TRP A 1 213 ? 6.608 -21.751 6.001 1.00 89.56 213 TRP A O 1
ATOM 1719 N N . LYS A 1 214 ? 8.800 -21.333 6.146 1.00 89.31 214 LYS A N 1
ATOM 1720 C CA . LYS A 1 214 ? 8.992 -22.189 7.325 1.00 89.31 214 LYS A CA 1
ATOM 1721 C C . LYS A 1 214 ? 8.511 -21.474 8.586 1.00 89.31 214 LYS A C 1
ATOM 1723 O O . LYS A 1 214 ? 8.857 -20.316 8.804 1.00 89.31 214 LYS A O 1
ATOM 1728 N N . LYS A 1 215 ? 7.793 -22.194 9.458 1.00 82.19 215 LYS A N 1
ATOM 1729 C CA . LYS A 1 215 ? 7.280 -21.650 10.729 1.00 82.19 215 LYS A CA 1
ATOM 1730 C C . LYS A 1 215 ? 8.384 -21.008 11.575 1.00 82.19 215 LYS A C 1
ATOM 1732 O O . LYS A 1 215 ? 8.192 -19.900 12.056 1.00 82.19 215 LYS A O 1
ATOM 1737 N N . ASP A 1 216 ? 9.547 -21.650 11.691 1.00 85.38 216 ASP A N 1
ATOM 1738 C CA . ASP A 1 216 ? 10.668 -21.130 12.492 1.00 85.38 216 ASP A CA 1
ATOM 1739 C C . ASP A 1 216 ? 11.241 -19.826 11.927 1.00 85.38 216 ASP A C 1
ATOM 1741 O O . ASP A 1 216 ? 11.635 -18.937 12.679 1.00 85.38 216 ASP A O 1
ATOM 1745 N N . PHE A 1 217 ? 11.250 -19.687 10.597 1.00 84.50 217 PHE A N 1
ATOM 1746 C CA . PHE A 1 217 ? 11.688 -18.459 9.942 1.00 84.50 217 PHE A CA 1
ATOM 1747 C C . PHE A 1 217 ? 10.701 -17.326 10.213 1.00 84.50 217 PHE A C 1
ATOM 1749 O O . PHE A 1 217 ? 11.110 -16.260 10.658 1.00 84.50 217 PHE A O 1
ATOM 1756 N N . ILE A 1 218 ? 9.402 -17.574 10.018 1.00 82.94 218 ILE A N 1
ATOM 1757 C CA . ILE A 1 218 ? 8.353 -16.575 10.266 1.00 82.94 218 ILE A CA 1
ATOM 1758 C C . ILE A 1 218 ? 8.351 -16.162 11.740 1.00 82.94 218 ILE A C 1
ATOM 1760 O O . ILE A 1 218 ? 8.214 -14.983 12.043 1.00 82.94 218 ILE A O 1
ATOM 1764 N N . LYS A 1 219 ? 8.582 -17.107 12.659 1.00 77.75 219 LYS A N 1
ATOM 1765 C CA . LYS A 1 219 ? 8.687 -16.810 14.091 1.00 77.75 219 LYS A CA 1
ATOM 1766 C C . LYS A 1 219 ? 9.872 -15.912 14.443 1.00 77.75 219 LYS A C 1
ATOM 1768 O O . LYS A 1 219 ? 9.754 -15.099 15.351 1.00 77.75 219 LYS A O 1
ATOM 1773 N N . LYS A 1 220 ? 11.006 -16.076 13.756 1.00 82.62 220 LYS A N 1
ATOM 1774 C CA . LYS A 1 220 ? 12.252 -15.355 14.056 1.00 82.62 220 LYS A CA 1
ATOM 1775 C C . LYS A 1 220 ? 12.376 -14.019 13.321 1.00 82.62 220 LYS A C 1
ATOM 1777 O O . LYS A 1 220 ? 12.925 -13.077 13.876 1.00 82.62 220 LYS A O 1
ATOM 1782 N N . VAL A 1 221 ? 11.939 -13.972 12.066 1.00 78.88 221 VAL A N 1
ATOM 1783 C CA . VAL A 1 221 ? 12.195 -12.863 11.131 1.00 78.88 221 VAL A CA 1
ATOM 1784 C C . VAL A 1 221 ? 10.900 -12.170 10.697 1.00 78.88 221 VAL A C 1
ATOM 1786 O 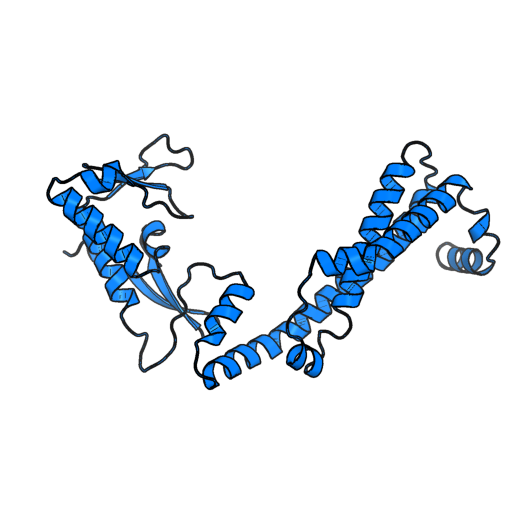O . VAL A 1 221 ? 10.933 -11.012 10.301 1.00 78.88 221 VAL A O 1
ATOM 1789 N N . GLY A 1 222 ? 9.751 -12.845 10.781 1.00 79.25 222 GLY A N 1
ATOM 1790 C CA . GLY A 1 222 ? 8.479 -12.315 10.293 1.00 79.25 222 GLY A CA 1
ATOM 1791 C C . GLY A 1 222 ? 8.357 -12.362 8.768 1.00 79.25 222 GLY A C 1
ATOM 1792 O O . GLY A 1 222 ? 8.891 -13.256 8.102 1.00 79.25 222 GLY A O 1
ATOM 1793 N N . LYS A 1 223 ? 7.598 -11.412 8.211 1.00 78.06 223 LYS A N 1
ATOM 1794 C CA . LYS A 1 223 ? 7.448 -11.238 6.761 1.00 78.06 223 LYS A CA 1
ATOM 1795 C C . LYS A 1 223 ? 8.729 -10.597 6.209 1.00 78.06 223 LYS A C 1
ATOM 1797 O O . LYS A 1 223 ? 9.125 -9.550 6.716 1.00 78.06 223 LYS A O 1
ATOM 1802 N N . PRO A 1 224 ? 9.377 -11.183 5.187 1.00 82.81 224 PRO A N 1
ATOM 1803 C CA . PRO A 1 224 ? 10.550 -10.575 4.572 1.00 82.81 224 PRO A CA 1
ATOM 1804 C C . PRO A 1 224 ? 10.225 -9.173 4.036 1.00 82.81 224 PRO A C 1
ATOM 1806 O O . PRO A 1 224 ? 9.339 -9.023 3.195 1.00 82.81 224 PRO A O 1
ATOM 1809 N N . LYS A 1 225 ? 10.934 -8.147 4.517 1.00 83.19 225 LYS A N 1
ATOM 1810 C CA . LYS A 1 225 ? 10.789 -6.762 4.043 1.00 83.19 225 LYS A CA 1
ATOM 1811 C C . LYS A 1 225 ? 11.922 -6.433 3.075 1.00 83.19 225 LYS A C 1
ATOM 1813 O O . LYS A 1 225 ? 13.080 -6.767 3.334 1.00 83.19 225 LYS A O 1
ATOM 1818 N N . LEU A 1 226 ? 11.595 -5.781 1.961 1.00 80.00 226 LEU A N 1
ATOM 1819 C CA . LEU A 1 226 ? 12.608 -5.294 1.033 1.00 80.00 226 LEU A CA 1
ATOM 1820 C C . LEU A 1 226 ? 13.195 -3.993 1.580 1.00 80.00 226 LEU A C 1
ATOM 1822 O O . LEU A 1 226 ? 12.538 -2.959 1.592 1.00 80.00 226 LEU A O 1
ATOM 1826 N N . SER A 1 227 ? 14.447 -4.052 2.022 1.00 86.06 227 SER A N 1
ATOM 1827 C CA . SER A 1 227 ? 15.239 -2.854 2.277 1.00 86.06 227 SER A CA 1
ATOM 1828 C C . SER A 1 227 ? 15.978 -2.486 0.998 1.00 86.06 227 SER A C 1
ATOM 1830 O O . SER A 1 227 ? 16.803 -3.267 0.516 1.00 86.06 227 SER A O 1
ATOM 1832 N N . LEU A 1 228 ? 15.704 -1.296 0.453 1.00 82.69 228 LEU A N 1
ATOM 1833 C CA . LEU A 1 228 ? 16.424 -0.777 -0.715 1.00 82.69 228 LEU A CA 1
ATOM 1834 C C . LEU A 1 228 ? 17.934 -0.720 -0.456 1.00 82.69 228 LEU A C 1
ATOM 1836 O O . LEU A 1 228 ? 18.719 -1.069 -1.332 1.00 82.69 228 LEU A O 1
ATOM 1840 N N . GLN A 1 229 ? 18.347 -0.370 0.765 1.00 88.25 229 GLN A N 1
ATOM 1841 C CA . GLN A 1 229 ? 19.759 -0.368 1.155 1.00 88.25 229 GLN A CA 1
ATOM 1842 C C . GLN A 1 229 ? 20.370 -1.771 1.058 1.00 88.25 229 GLN A C 1
ATOM 1844 O O . GLN A 1 229 ? 21.441 -1.943 0.478 1.00 88.25 229 GLN A O 1
ATOM 1849 N N . THR A 1 230 ? 19.673 -2.789 1.574 1.00 87.19 230 THR A N 1
ATOM 1850 C CA . THR A 1 230 ? 20.129 -4.184 1.484 1.00 87.19 230 THR A CA 1
ATOM 1851 C C . THR A 1 230 ? 20.159 -4.666 0.037 1.00 87.19 230 THR A C 1
ATOM 1853 O O . THR A 1 230 ? 21.103 -5.350 -0.350 1.00 87.19 230 THR A O 1
ATOM 1856 N N . TYR A 1 231 ? 19.172 -4.281 -0.774 1.00 89.81 231 TYR A N 1
ATOM 1857 C CA . TYR A 1 231 ? 19.156 -4.593 -2.199 1.00 89.81 231 TYR A CA 1
ATOM 1858 C C . TYR A 1 231 ? 20.385 -4.021 -2.910 1.00 89.81 231 TYR A C 1
ATOM 1860 O O . TYR A 1 231 ? 21.126 -4.783 -3.525 1.00 89.81 231 TYR A O 1
ATOM 1868 N N . PHE A 1 232 ? 20.654 -2.717 -2.785 1.00 90.06 232 PHE A N 1
ATOM 1869 C CA . PHE A 1 232 ? 21.809 -2.091 -3.436 1.00 90.06 232 PHE A CA 1
ATOM 1870 C C . PHE A 1 232 ? 23.138 -2.696 -2.970 1.00 90.06 232 PHE A C 1
ATOM 1872 O O . PHE A 1 232 ? 24.021 -2.951 -3.792 1.00 90.06 232 PHE A O 1
ATOM 1879 N N . LEU A 1 233 ? 23.270 -2.989 -1.674 1.00 91.44 233 LEU A N 1
ATOM 1880 C CA . LEU A 1 233 ? 24.485 -3.582 -1.118 1.00 91.44 233 LEU A CA 1
ATOM 1881 C C . LEU A 1 233 ? 24.735 -4.994 -1.662 1.00 91.44 233 LEU A C 1
ATOM 1883 O O . LEU A 1 233 ? 25.853 -5.307 -2.061 1.00 91.44 233 LEU A O 1
ATOM 1887 N N . VAL A 1 234 ? 23.704 -5.839 -1.709 1.00 90.19 234 VAL A N 1
ATOM 1888 C CA . VAL A 1 234 ? 23.839 -7.246 -2.122 1.00 90.19 234 VAL A CA 1
ATOM 1889 C C . VAL A 1 234 ? 23.848 -7.404 -3.646 1.00 90.19 234 VAL A C 1
ATOM 1891 O O . VAL A 1 234 ? 24.532 -8.282 -4.166 1.00 90.19 234 VAL A O 1
ATOM 1894 N N . CYS A 1 235 ? 23.106 -6.567 -4.375 1.00 93.50 235 CYS A N 1
ATOM 1895 C CA . CYS A 1 235 ? 22.839 -6.770 -5.801 1.00 93.50 235 CYS A CA 1
ATOM 1896 C C . CYS A 1 235 ? 23.682 -5.905 -6.733 1.00 93.50 235 CYS A C 1
ATOM 1898 O O . CYS A 1 235 ? 23.723 -6.212 -7.921 1.00 93.50 235 CYS A O 1
ATOM 1900 N N . SER A 1 236 ? 24.375 -4.873 -6.245 1.00 92.94 236 SER A N 1
ATOM 1901 C CA . SER A 1 236 ? 25.237 -4.028 -7.089 1.00 92.94 236 SER A CA 1
ATOM 1902 C C . SER A 1 236 ? 26.279 -4.848 -7.855 1.00 92.94 236 SER A C 1
ATOM 1904 O O . SER A 1 236 ? 26.369 -4.745 -9.077 1.00 92.94 236 SER A O 1
ATOM 1906 N N . LEU A 1 237 ? 27.008 -5.728 -7.163 1.00 93.38 237 LEU A N 1
ATOM 1907 C CA . LEU A 1 237 ? 28.049 -6.555 -7.773 1.00 93.38 237 LEU A CA 1
ATOM 1908 C C . LEU A 1 237 ? 27.482 -7.606 -8.753 1.00 93.38 237 LEU A C 1
ATOM 1910 O O . LEU A 1 237 ? 27.954 -7.644 -9.892 1.00 93.38 237 LEU A O 1
ATOM 1914 N N . PRO A 1 238 ? 26.444 -8.398 -8.403 1.00 93.50 238 PRO A N 1
ATOM 1915 C CA . PRO A 1 238 ? 25.756 -9.259 -9.368 1.00 93.50 238 PRO A CA 1
ATOM 1916 C C . PRO A 1 238 ? 25.211 -8.511 -10.589 1.00 93.50 238 PRO A C 1
ATOM 1918 O O . PRO A 1 238 ? 25.337 -9.010 -11.702 1.00 93.50 238 PRO A O 1
ATOM 1921 N N . THR A 1 239 ? 24.663 -7.306 -10.406 1.00 96.38 239 THR A N 1
ATOM 1922 C CA . THR A 1 239 ? 24.112 -6.503 -11.511 1.00 96.38 239 THR A CA 1
ATOM 1923 C C . THR A 1 239 ? 25.208 -6.117 -12.495 1.00 96.38 239 THR A C 1
ATOM 1925 O O . THR A 1 239 ? 25.066 -6.342 -13.693 1.00 96.38 239 THR A O 1
ATOM 1928 N N . VAL A 1 240 ? 26.336 -5.599 -12.004 1.00 96.44 240 VAL A N 1
ATOM 1929 C CA . VAL A 1 240 ? 27.481 -5.261 -12.861 1.00 96.44 240 VAL A CA 1
ATOM 1930 C C . VAL A 1 240 ? 28.002 -6.505 -13.588 1.00 96.44 240 VAL A C 1
ATOM 1932 O O . VAL A 1 240 ? 28.274 -6.452 -14.786 1.00 96.44 240 VAL A O 1
ATOM 1935 N N . LEU A 1 241 ? 28.078 -7.648 -12.900 1.00 95.12 241 LEU A N 1
ATOM 1936 C CA . LEU A 1 241 ? 28.507 -8.912 -13.500 1.00 95.12 241 LEU A CA 1
ATOM 1937 C C . LEU A 1 241 ? 27.555 -9.368 -14.615 1.00 95.12 241 LEU A C 1
ATOM 1939 O O . LEU A 1 241 ? 28.014 -9.702 -15.707 1.00 95.12 241 LEU A O 1
ATOM 1943 N N . PHE A 1 242 ? 26.240 -9.354 -14.380 1.00 95.62 242 PHE A N 1
ATOM 1944 C CA . PHE A 1 242 ? 25.258 -9.725 -15.401 1.00 95.62 242 PHE A CA 1
ATOM 1945 C C . PHE A 1 242 ? 25.263 -8.765 -16.586 1.00 95.62 242 PHE A C 1
ATOM 1947 O O . PHE A 1 242 ? 25.138 -9.227 -17.717 1.00 95.62 242 PHE A O 1
ATOM 1954 N N . TYR A 1 243 ? 25.475 -7.467 -16.356 1.00 96.19 243 TYR A N 1
ATOM 1955 C CA . TYR A 1 243 ? 25.637 -6.494 -17.436 1.00 96.19 243 TYR A CA 1
ATOM 1956 C C . TYR A 1 243 ? 26.774 -6.907 -18.373 1.00 96.19 243 TYR A C 1
ATOM 1958 O O . TYR A 1 243 ? 26.554 -7.033 -19.576 1.00 96.19 243 TYR A O 1
ATOM 1966 N N . PHE A 1 244 ? 27.959 -7.197 -17.826 1.00 94.06 244 PHE A N 1
ATOM 1967 C CA . PHE A 1 244 ? 29.095 -7.630 -18.639 1.00 94.06 244 PHE A CA 1
ATOM 1968 C C . PHE A 1 244 ? 28.837 -8.965 -19.336 1.00 94.06 244 PHE A C 1
ATOM 1970 O O . PHE A 1 244 ? 29.186 -9.095 -20.504 1.00 94.06 244 PHE A O 1
ATOM 1977 N N . LEU A 1 245 ? 28.199 -9.934 -18.670 1.00 91.44 245 LEU A N 1
ATOM 1978 C CA . LEU A 1 245 ? 27.858 -11.216 -19.295 1.00 91.44 245 LEU A CA 1
ATOM 1979 C C . LEU A 1 245 ? 26.916 -11.049 -20.492 1.00 91.44 245 LEU A C 1
ATOM 1981 O O . LEU A 1 245 ? 27.169 -11.633 -21.543 1.00 91.44 245 LEU A O 1
ATOM 1985 N N . ILE A 1 246 ? 25.849 -10.258 -20.350 1.00 92.00 246 ILE A N 1
ATOM 1986 C CA . ILE A 1 246 ? 24.875 -10.023 -21.427 1.00 92.00 246 ILE A CA 1
ATOM 1987 C C . ILE A 1 246 ? 25.537 -9.251 -22.571 1.00 92.00 246 ILE A C 1
ATOM 1989 O O . ILE A 1 246 ? 25.428 -9.648 -23.734 1.00 92.00 246 ILE A O 1
ATOM 1993 N N . TYR A 1 247 ? 26.263 -8.184 -22.235 1.00 90.69 247 TYR A N 1
ATOM 1994 C CA . TYR A 1 247 ? 26.942 -7.324 -23.198 1.00 90.69 247 TYR A CA 1
ATOM 1995 C C . TYR A 1 247 ? 27.983 -8.100 -24.012 1.00 90.69 247 TYR A C 1
ATOM 1997 O O . TYR A 1 247 ? 27.967 -8.074 -25.242 1.00 90.69 247 TYR A O 1
ATOM 2005 N N . TRP A 1 248 ? 28.849 -8.854 -23.332 1.00 87.81 248 TRP A N 1
ATOM 2006 C CA . TRP A 1 248 ? 29.907 -9.646 -23.958 1.00 87.81 248 TRP A CA 1
ATOM 2007 C C . TRP A 1 248 ? 29.346 -10.739 -24.869 1.00 87.81 248 TRP A C 1
ATOM 2009 O O . TRP A 1 248 ? 29.767 -10.874 -26.016 1.00 87.81 248 TRP A O 1
ATOM 2019 N N . ASN A 1 249 ? 28.345 -11.479 -24.387 1.00 85.62 249 ASN A N 1
ATOM 2020 C CA . ASN A 1 249 ? 27.710 -12.550 -25.154 1.00 85.62 249 ASN A CA 1
ATOM 2021 C C . ASN A 1 249 ? 26.959 -12.031 -26.394 1.00 85.62 249 ASN A C 1
ATOM 2023 O O . ASN A 1 249 ? 26.789 -12.763 -27.363 1.00 85.62 249 ASN A O 1
ATOM 2027 N N . SER A 1 250 ? 26.527 -10.768 -26.378 1.00 83.31 250 SER A N 1
ATOM 2028 C CA . SER A 1 250 ? 25.892 -10.123 -27.531 1.00 83.31 250 SER A CA 1
ATOM 2029 C C . SER A 1 250 ? 26.913 -9.609 -28.556 1.00 83.31 250 SER A C 1
ATOM 2031 O O . SER A 1 250 ? 26.635 -9.640 -29.751 1.00 83.31 250 SER A O 1
ATOM 2033 N N . LEU A 1 251 ? 28.098 -9.160 -28.119 1.00 80.31 251 LEU A N 1
ATOM 2034 C CA . LEU A 1 251 ? 29.148 -8.634 -29.004 1.00 80.31 251 LEU A CA 1
ATOM 2035 C C . LEU A 1 251 ? 29.906 -9.711 -29.781 1.00 80.31 251 LEU A C 1
ATOM 2037 O O . LEU A 1 251 ? 30.200 -9.524 -30.958 1.00 80.31 251 LEU A O 1
ATOM 2041 N N . GLU A 1 252 ? 30.242 -10.831 -29.142 1.00 71.31 252 GLU A N 1
ATOM 2042 C CA . GLU A 1 252 ? 30.989 -11.918 -29.798 1.00 71.31 252 GLU A CA 1
ATOM 2043 C C . GLU A 1 252 ? 30.121 -12.770 -30.745 1.00 71.31 252 GLU A C 1
ATOM 2045 O O . GLU A 1 252 ? 30.601 -13.738 -31.340 1.00 71.31 252 GLU A O 1
ATOM 2050 N N . GLY A 1 253 ? 28.844 -12.403 -30.896 1.00 59.06 253 GLY A N 1
ATOM 2051 C CA . GLY A 1 253 ? 27.831 -13.165 -31.611 1.00 59.06 253 GLY A CA 1
ATOM 2052 C C . GLY A 1 253 ? 27.358 -14.394 -30.819 1.00 59.06 253 GLY A C 1
ATOM 2053 O O . GLY A 1 253 ? 28.085 -14.921 -29.968 1.00 59.06 253 GLY A O 1
ATOM 2054 N N . PRO A 1 254 ? 26.141 -14.897 -31.094 1.00 51.06 254 PRO A N 1
ATOM 2055 C CA . PRO A 1 254 ? 25.578 -16.053 -30.408 1.00 51.06 254 PRO A CA 1
ATOM 2056 C C . PRO A 1 254 ? 26.363 -17.316 -30.777 1.00 51.06 254 PRO A C 1
ATOM 2058 O O . PRO A 1 254 ? 26.010 -18.054 -31.694 1.00 51.06 254 PRO A O 1
ATOM 2061 N N . GLY A 1 255 ? 27.452 -17.586 -30.059 1.00 49.22 255 GLY A N 1
ATOM 2062 C CA . GLY A 1 255 ? 28.103 -18.886 -30.112 1.00 49.22 255 GLY A CA 1
ATOM 2063 C C . GLY A 1 255 ? 29.610 -18.942 -29.957 1.00 49.22 255 GLY A C 1
ATOM 2064 O O . GLY A 1 255 ? 30.104 -20.050 -29.762 1.00 49.22 255 GLY A O 1
ATOM 2065 N N . HIS A 1 256 ? 30.363 -17.840 -29.951 1.00 48.12 256 HIS A N 1
ATOM 2066 C CA . HIS A 1 256 ? 31.823 -17.993 -29.893 1.00 48.12 256 HIS A CA 1
ATOM 2067 C C . HIS A 1 256 ? 32.318 -18.614 -28.564 1.00 48.12 256 HIS A C 1
ATOM 2069 O O . HIS A 1 256 ? 33.301 -19.361 -28.561 1.00 48.12 256 HIS A O 1
ATOM 2075 N N . ASN A 1 257 ? 31.583 -18.411 -27.459 1.00 52.75 257 ASN A N 1
ATOM 2076 C CA . ASN A 1 257 ? 31.900 -18.988 -26.145 1.00 52.75 257 ASN A CA 1
ATOM 2077 C C . ASN A 1 257 ? 30.961 -20.127 -25.687 1.00 52.75 257 ASN A C 1
ATOM 2079 O O . ASN A 1 257 ? 31.425 -21.082 -25.062 1.00 52.75 257 ASN A O 1
ATOM 2083 N N . LEU A 1 258 ? 29.668 -20.110 -26.043 1.00 45.56 258 LEU A N 1
ATOM 2084 C CA . LEU A 1 258 ? 28.716 -21.162 -25.637 1.00 45.56 258 LEU A CA 1
ATOM 2085 C C . LEU A 1 258 ? 28.729 -22.407 -26.543 1.00 45.56 258 LEU A C 1
ATOM 2087 O O . LEU A 1 258 ? 28.550 -23.510 -26.028 1.00 45.56 258 LEU A O 1
ATOM 2091 N N . TYR A 1 259 ? 29.022 -22.296 -27.849 1.00 46.62 259 TYR A N 1
ATOM 2092 C CA . TYR A 1 259 ? 29.114 -23.479 -28.729 1.00 46.62 259 TYR A CA 1
ATOM 2093 C C . TYR A 1 259 ? 30.396 -24.295 -28.530 1.00 46.62 259 TYR A C 1
ATOM 2095 O O . TYR A 1 259 ? 30.437 -25.468 -28.904 1.00 46.62 259 TYR A O 1
ATOM 2103 N N . LYS A 1 260 ? 31.425 -23.735 -27.880 1.00 48.25 260 LYS A N 1
ATOM 2104 C CA . LYS A 1 260 ? 32.588 -24.519 -27.437 1.00 48.25 260 LYS A CA 1
ATOM 2105 C C . LYS A 1 260 ? 32.239 -25.446 -26.261 1.00 48.25 260 LYS A C 1
ATOM 2107 O O . LYS A 1 260 ? 32.902 -26.462 -26.056 1.00 48.25 260 LYS A O 1
ATOM 2112 N N . SER A 1 261 ? 31.163 -25.154 -25.526 1.00 50.84 261 SER A N 1
ATOM 2113 C CA . SER A 1 261 ? 30.604 -26.054 -24.518 1.00 50.84 261 SER A CA 1
ATOM 2114 C C . SER A 1 261 ? 29.656 -27.051 -25.191 1.00 50.84 261 SER A C 1
ATOM 2116 O O . SER A 1 261 ? 28.465 -26.796 -25.365 1.00 50.84 261 SER A O 1
ATOM 2118 N N . SER A 1 262 ? 30.185 -28.219 -25.573 1.00 50.25 262 SER A N 1
ATOM 2119 C CA . SER A 1 262 ? 29.459 -29.297 -26.282 1.00 50.25 262 SER A CA 1
ATOM 2120 C C . SER A 1 262 ? 28.157 -29.789 -25.613 1.00 50.25 262 SER A C 1
ATOM 2122 O O . SER A 1 262 ? 27.419 -30.588 -26.187 1.00 50.25 262 SER A O 1
ATOM 2124 N N . ILE A 1 263 ? 27.864 -29.322 -24.400 1.00 56.31 263 ILE A N 1
ATOM 2125 C CA . ILE A 1 263 ? 26.690 -29.669 -23.600 1.00 56.31 263 ILE A CA 1
ATOM 2126 C C . ILE A 1 263 ? 25.435 -28.926 -24.090 1.00 56.31 263 ILE A C 1
ATOM 2128 O O . ILE A 1 263 ? 24.358 -29.519 -24.137 1.00 56.31 263 ILE A O 1
ATOM 2132 N N . MET A 1 264 ? 25.554 -27.660 -24.507 1.00 51.69 264 MET A N 1
ATOM 2133 C CA . MET A 1 264 ? 24.387 -26.831 -24.851 1.00 51.69 264 MET A CA 1
ATOM 2134 C C . MET A 1 264 ? 23.806 -27.194 -26.229 1.00 51.69 264 MET A C 1
ATOM 2136 O O . MET A 1 264 ? 22.589 -27.287 -26.377 1.00 51.69 264 MET A O 1
ATOM 2140 N N . SER A 1 265 ? 24.656 -27.542 -27.208 1.00 55.59 265 SER A N 1
ATOM 2141 C CA . SER A 1 265 ? 24.177 -28.019 -28.519 1.00 55.59 265 SER A CA 1
ATOM 2142 C C . SER A 1 265 ? 23.496 -29.394 -28.441 1.00 55.59 265 SER A C 1
ATOM 2144 O O . SER A 1 265 ? 22.556 -29.660 -29.190 1.00 55.59 265 SER A O 1
ATOM 2146 N N . LYS A 1 266 ? 23.911 -30.251 -27.493 1.00 62.06 266 LYS A N 1
ATOM 2147 C CA . LYS A 1 266 ? 23.242 -31.532 -27.211 1.00 62.06 266 LYS A CA 1
ATOM 2148 C C . LYS A 1 266 ? 21.855 -31.339 -26.599 1.00 62.06 266 LYS A C 1
ATOM 2150 O O . LYS A 1 266 ? 20.946 -32.079 -26.952 1.00 62.06 266 LYS A O 1
ATOM 2155 N N . LEU A 1 267 ? 21.690 -30.352 -25.717 1.00 62.56 267 LEU A N 1
ATOM 2156 C CA . LEU A 1 267 ? 20.396 -30.021 -25.113 1.00 62.56 267 LEU A CA 1
ATOM 2157 C C . LEU A 1 267 ? 19.430 -29.392 -26.125 1.00 62.56 267 LEU A C 1
ATOM 2159 O O . LEU A 1 267 ? 18.273 -29.793 -26.177 1.00 62.56 267 LEU A O 1
ATOM 2163 N N . LEU A 1 268 ? 19.898 -28.473 -26.973 1.00 59.25 268 LEU A N 1
ATOM 2164 C CA . LEU A 1 268 ? 19.062 -27.846 -28.006 1.00 59.25 268 LEU A CA 1
ATOM 2165 C C . LEU A 1 268 ? 18.528 -28.853 -29.037 1.00 59.25 268 LEU A C 1
ATOM 2167 O O . LEU A 1 268 ? 17.343 -28.809 -29.351 1.00 59.25 268 LEU A O 1
ATOM 2171 N N . LYS A 1 269 ? 19.350 -29.819 -29.473 1.00 63.44 269 LYS A N 1
ATOM 2172 C CA . LYS A 1 269 ? 18.905 -30.935 -30.336 1.00 63.44 269 LYS A CA 1
ATOM 2173 C C . LYS A 1 269 ? 17.846 -31.837 -29.699 1.00 63.44 269 LYS A C 1
ATOM 2175 O O . LYS A 1 269 ? 17.186 -32.592 -30.399 1.00 63.44 269 LYS A O 1
ATOM 2180 N N . LEU A 1 270 ? 17.721 -31.803 -28.376 1.00 66.50 270 LEU A N 1
ATOM 2181 C CA . LEU A 1 270 ? 16.770 -32.622 -27.630 1.00 66.50 270 LEU A CA 1
ATOM 2182 C C . LEU A 1 270 ? 15.395 -31.947 -27.528 1.00 66.50 270 LEU A C 1
ATOM 2184 O O . LEU A 1 270 ? 14.386 -32.636 -27.424 1.00 66.50 270 LEU A O 1
ATOM 2188 N N . PHE A 1 271 ? 15.358 -30.612 -27.576 1.00 59.88 271 PHE A N 1
ATOM 2189 C CA . PHE A 1 271 ? 14.123 -29.823 -27.523 1.00 59.88 271 PHE A CA 1
ATOM 2190 C C . PHE A 1 271 ? 13.594 -29.417 -28.904 1.00 59.88 271 PHE A C 1
ATOM 2192 O O . PHE A 1 271 ? 12.396 -29.185 -29.041 1.00 59.88 271 PHE A O 1
ATOM 2199 N N . PHE A 1 272 ? 14.459 -29.369 -29.917 1.00 60.66 272 PHE A N 1
ATOM 2200 C CA . PHE A 1 272 ? 14.100 -29.081 -31.304 1.00 60.66 272 PHE A CA 1
ATOM 2201 C C . PHE A 1 272 ? 14.747 -30.140 -32.220 1.00 60.66 272 PHE A C 1
ATOM 2203 O O . PHE A 1 272 ? 15.890 -29.935 -32.643 1.00 60.66 272 PHE A O 1
ATOM 2210 N N . PRO A 1 273 ? 14.086 -31.297 -32.433 1.00 50.56 273 PRO A N 1
ATOM 2211 C CA . PRO A 1 273 ? 14.585 -32.365 -33.302 1.00 50.56 273 PRO A CA 1
ATOM 2212 C C . PRO A 1 273 ? 14.594 -31.982 -34.787 1.00 50.56 273 PRO A C 1
ATOM 2214 O O . PRO A 1 273 ? 13.705 -31.211 -35.214 1.00 50.56 273 PRO A O 1
#

Sequence (273 aa):
MNTIQQRNIKFINKIIDGKIYKMATGGIGHIQSITDIEVLNKFIDMVTTTINGDFTSIEEDPDVSSNYEVAFITPNGIEIMDENVENVIDLIPLQEFKEILIGWRDFLLTPPLNGSKVYISGEINDDNEIEKFLEGQPKEAKNEIFEDKLKAYPKQNKLVFIVSLSLFILFLLFFLIIIPLLNMTNEIIPFSILGAFAISLSGFYSLLYYKSWKKDFIKKVGKPKLSLQTYFLVCSLPTVLFYFLIYWNSLEGPGHNLYKSSIMSKLLKLFFP

pLDDT: mean 80.81, std 16.01, range [36.41, 97.81]

Organism: Flavobacterium johnsoniae (NCBI:txid986)

Secondary structure (DSSP, 8-state):
--HHHHTT-EEEEEEETTEEEEEEESS-HHHHH---HHHHHHHHHHHHHHHTT--HHHHH--B---SS-EEEEETTEEEEEPTTS-SEEEEE-HHHHHHHHHHHHHHHHS-SSTTPPEEE-S----HHHHHHHHTTS-HHHHHHHHHHHHHHHHHHHHHHHHHHHHHHHHHHHIIIIIHHHTT-TTSHHHHHHHHHHHHHHHHHHHHHTTTTTSHHHHHHH-SPP--HHHHHHHHHHHHHHHHHHHHHHHHS-TTTTTTTSHHHHHHHHHH--